Protein AF-0000000083551246 (afdb_homodimer)

Organism: NCBI:txid2306993

Solvent-accessible surface area (backbone atoms only — not comparable to full-atom values): 12784 Å² total; per-residue (Å²): 107,51,50,82,53,45,51,70,55,36,36,68,26,24,30,30,36,42,43,56,72,91,68,51,46,57,66,54,54,55,38,18,29,5,26,48,39,76,38,38,73,86,65,62,42,68,67,51,50,63,72,53,56,46,51,29,37,35,28,48,35,70,56,97,88,47,39,46,60,58,51,33,46,51,34,42,75,67,66,54,50,46,35,38,36,28,44,30,72,71,67,85,60,54,66,58,54,51,53,55,38,43,72,61,30,66,68,36,48,79,47,68,25,54,36,70,87,65,73,114,106,52,49,81,53,44,52,69,57,36,35,69,26,23,30,31,37,42,45,57,73,91,68,51,46,59,65,54,55,54,39,17,27,4,24,47,39,76,38,38,73,89,65,63,42,69,67,52,50,63,72,53,56,47,53,30,38,36,29,47,36,70,54,97,87,49,39,44,60,58,52,33,46,50,34,42,74,66,66,54,52,46,35,38,37,28,44,30,74,71,66,87,59,54,67,58,54,52,52,53,37,42,74,62,30,66,70,36,48,79,47,68,26,54,35,70,87,65,71,112

Nearest PDB structures (foldseek):
  4uy5-assembly1_A  TM=6.742E-01  e=1.935E+00  Mycolicibacterium smegmatis
  3qit-assembly2_D  TM=5.382E-01  e=1.159E+00  Moorena producens 19L
  3qit-assembly2_C  TM=5.077E-01  e=2.062E+00  Moorena producens 19L
  3qit-assembly1_B  TM=5.513E-01  e=3.028E+00  Moorena producens 19L
  4uy5-assembly1_A  TM=6.744E-01  e=2.060E+00  Mycolicibacterium smegmatis

Radius of gyration: 20.62 Å; Cα contacts (8 Å, |Δi|>4): 461; chains: 2; bounding box: 28×62×43 Å

Foldseek 3Di:
DDPVVVLVVLLPHDDDDDDDPVPDDPSVVVSNPDDDDDDDLVPDDLVSCVVRVDLEAEDACDDDRDHVLSVLLSCVVNVHAHEYEHEYQDDDPVVVSVVSSCVRHVRYHYYYDHDHPPVD/DDPVVVLVVLLPHDDDDDDDPVPDDPSVVVSNPDDDDDDDLVPDDLVSCVVRVDLEAEDACDDDRDHVLSVLLSCVVNVHAHEYEHEYQDDDPVVVSVVSSCVNHVRYHYYYDHDHPPVD

Secondary structure (DSSP, 8-state):
--HHHHHHHHHTS-EEEES-GGGS-HHHHHHTEEEEEEE-TTT--HHHHHHH--SEEEEESB-SS-BHHHHHHHHHHHT--SEEEEEES--TTHHHHHHHHHHH--SSEEEEEE--GGG-/--HHHHHHHHHTS-EEEES-GGGS-HHHHHHTEEEEEEE-TTT--HHHHHHH--SEEEEESB-SS-BHHHHHHHHHHHT--SEEEEEES--TTHHHHHHHHHHH--SSEEEEEE--GGG-

pLDDT: mean 82.2, std 13.75, range [37.41, 98.12]

Sequence (240 aa):
MSFTRLVPYLAGHRFLYVGQTPDLPGVLRDAGSGCAYATTLQDLDPHVILRACPDVVLSPLLCESHDILDVARALNTLGYSGELIAIARSLPHYAMVQDEVREIWSAGNFTIIETDRLLHMSFTRLVPYLAGHRFLYVGQTPDLPGVLRDAGSGCAYATTLQDLDPHVILRACPDVVLSPLLCESHDILDVARALNTLGYSGELIAIARSLPHYAMVQDEVREIWSAGNFTIIETDRLLH

Structure (mmCIF, N/CA/C/O backbone):
data_AF-0000000083551246-model_v1
#
loop_
_entity.id
_entity.type
_entity.pdbx_description
1 polymer 'Uncharacterized protein'
#
loop_
_atom_site.group_PDB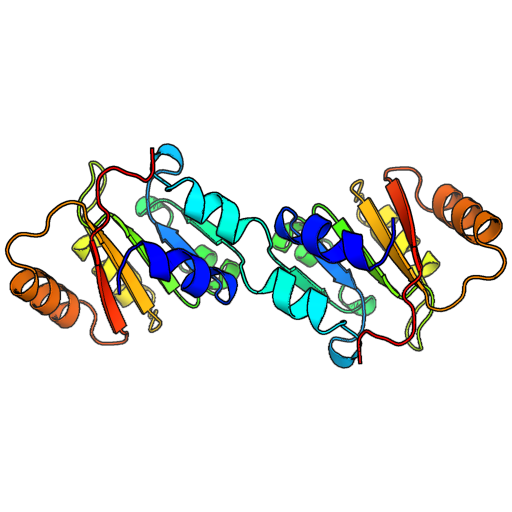
_atom_site.id
_atom_site.type_symbol
_atom_site.label_atom_id
_atom_site.label_alt_id
_atom_site.label_comp_id
_atom_site.label_asym_id
_atom_site.label_entity_id
_atom_site.label_seq_id
_atom_site.pdbx_PDB_ins_code
_atom_site.Cartn_x
_atom_site.Cartn_y
_atom_site.Cartn_z
_atom_site.occupancy
_atom_site.B_iso_or_equiv
_atom_site.auth_seq_id
_atom_site.auth_comp_id
_atom_site.auth_asym_id
_atom_site.auth_atom_id
_atom_site.pdbx_PDB_model_num
ATOM 1 N N . MET A 1 1 ? -6.582 11.68 19.578 1 54 1 MET A N 1
ATOM 2 C CA . MET A 1 1 ? -5.922 10.422 19.25 1 54 1 MET A CA 1
ATOM 3 C C . MET A 1 1 ? -4.441 10.469 19.609 1 54 1 MET A C 1
ATOM 5 O O . MET A 1 1 ? -3.775 11.477 19.375 1 54 1 MET A O 1
ATOM 9 N N . SER A 1 2 ? -3.961 9.555 20.547 1 64.44 2 SER A N 1
ATOM 10 C CA . SER A 1 2 ? -2.557 9.484 20.938 1 64.44 2 SER A CA 1
ATOM 11 C C . SER A 1 2 ? -1.721 8.789 19.875 1 64.44 2 SER A C 1
ATOM 13 O O . SER A 1 2 ? -2.266 8.156 18.969 1 64.44 2 SER A O 1
ATOM 15 N N . PHE A 1 3 ? -0.459 9.078 19.906 1 66.75 3 PHE A N 1
ATOM 16 C CA . PHE A 1 3 ? 0.452 8.477 18.938 1 66.75 3 PHE A CA 1
ATOM 17 C C . PHE A 1 3 ? 0.383 6.957 19 1 66.75 3 PHE A C 1
ATOM 19 O O . PHE A 1 3 ? 0.481 6.281 17.969 1 66.75 3 PHE A O 1
ATOM 26 N N . THR A 1 4 ? 0.116 6.469 20.188 1 66.44 4 THR A N 1
ATOM 27 C CA . THR A 1 4 ? 0.073 5.023 20.375 1 66.44 4 THR A CA 1
ATOM 28 C C . THR A 1 4 ? -1.095 4.41 19.609 1 66.44 4 THR A C 1
ATOM 30 O O . THR A 1 4 ? -1.031 3.252 19.188 1 66.44 4 THR A O 1
ATOM 33 N N . ARG A 1 5 ? -2.09 5.258 19.406 1 72.12 5 ARG A N 1
ATOM 34 C CA . ARG A 1 5 ? -3.273 4.746 18.719 1 72.12 5 ARG A CA 1
ATOM 35 C C . ARG A 1 5 ? -3.176 4.961 17.219 1 72.12 5 ARG A C 1
ATOM 37 O O . ARG A 1 5 ? -3.979 4.422 16.453 1 72.12 5 ARG A O 1
ATOM 44 N N . LEU A 1 6 ? -2.102 5.738 16.844 1 74.88 6 LEU A N 1
ATOM 45 C CA . LEU A 1 6 ? -1.974 6.098 15.43 1 74.88 6 LEU A CA 1
ATOM 46 C C . LEU A 1 6 ? -1.58 4.883 14.594 1 74.88 6 LEU A C 1
ATOM 48 O O . LEU A 1 6 ? -2.135 4.66 13.516 1 74.88 6 LEU A O 1
ATOM 52 N N . VAL A 1 7 ? -0.728 4.062 15.117 1 71.12 7 VAL A N 1
ATOM 53 C CA . VAL A 1 7 ? -0.173 2.945 14.352 1 71.12 7 VAL A CA 1
ATOM 54 C C . VAL A 1 7 ? -1.271 1.927 14.055 1 71.12 7 VAL A C 1
ATOM 56 O O . VAL A 1 7 ? -1.475 1.543 12.906 1 71.12 7 VAL A O 1
ATOM 59 N N . PRO A 1 8 ? -1.965 1.529 15.133 1 68.88 8 PRO A N 1
ATOM 60 C CA . PRO A 1 8 ? -3.055 0.598 14.828 1 68.88 8 PRO A CA 1
ATOM 61 C C . PRO A 1 8 ? -4.113 1.21 13.914 1 68.88 8 PRO A C 1
ATOM 63 O O . PRO A 1 8 ? -4.742 0.497 13.133 1 68.88 8 PRO A O 1
ATOM 66 N N . TYR A 1 9 ? -4.285 2.518 14.055 1 72.44 9 TYR A N 1
ATOM 67 C CA . TYR A 1 9 ? -5.227 3.205 13.18 1 72.44 9 TYR A CA 1
ATOM 68 C C . TYR A 1 9 ? -4.781 3.131 11.727 1 72.44 9 TYR A C 1
ATOM 70 O O . TYR A 1 9 ? -5.59 2.865 10.836 1 72.44 9 TYR A O 1
ATOM 78 N N . LEU A 1 10 ? -3.49 3.176 11.531 1 75.38 10 LEU A N 1
ATOM 79 C CA . LEU A 1 10 ? -2.949 3.221 10.18 1 75.38 10 LEU A CA 1
ATOM 80 C C . LEU A 1 10 ? -2.922 1.827 9.555 1 75.38 10 LEU A C 1
ATOM 82 O O . LEU A 1 10 ? -2.959 1.687 8.336 1 75.38 10 LEU A O 1
ATOM 86 N N . ALA A 1 11 ? -2.725 0.794 10.344 1 69.19 11 ALA A N 1
ATOM 87 C CA . ALA A 1 11 ? -2.646 -0.575 9.844 1 69.19 11 ALA A CA 1
ATOM 88 C C . ALA A 1 11 ? -3.865 -0.914 8.984 1 69.19 11 ALA A C 1
ATOM 90 O O . ALA A 1 11 ? -3.771 -1.716 8.055 1 69.19 11 ALA A O 1
ATOM 91 N N . GLY A 1 12 ? -4.934 -0.201 9.102 1 68.12 12 GLY A N 1
ATOM 92 C CA . GLY A 1 12 ? -6.141 -0.489 8.344 1 68.12 12 GLY A CA 1
ATOM 93 C C . GLY A 1 12 ? -6.465 0.579 7.316 1 68.12 12 GLY A C 1
ATOM 94 O O . GLY A 1 12 ? -7.535 0.554 6.703 1 68.12 12 GLY A O 1
ATOM 95 N N . HIS A 1 13 ? -5.414 1.426 7.148 1 74.62 13 HIS A N 1
ATOM 96 C CA . HIS A 1 13 ? -5.676 2.553 6.262 1 74.62 13 HIS A CA 1
ATOM 97 C C . HIS A 1 13 ? -4.531 2.756 5.273 1 74.62 13 HIS A C 1
ATOM 99 O O . HIS A 1 13 ? -3.373 2.488 5.598 1 74.62 13 HIS A O 1
ATOM 105 N N . ARG A 1 14 ? -4.863 3.096 4.09 1 79.06 14 ARG A N 1
ATOM 106 C CA . ARG A 1 14 ? -3.863 3.678 3.197 1 79.06 14 ARG A CA 1
ATOM 107 C C . ARG A 1 14 ? -3.486 5.086 3.643 1 79.06 14 ARG A C 1
ATOM 109 O O . ARG A 1 14 ? -4.355 5.941 3.811 1 79.06 14 ARG A O 1
ATOM 116 N N . PHE A 1 15 ? -2.213 5.281 3.9 1 83.81 15 PHE A N 1
ATOM 117 C CA . PHE A 1 15 ? -1.872 6.621 4.367 1 83.81 15 PHE A CA 1
ATOM 118 C C . PHE A 1 15 ? -0.711 7.195 3.562 1 83.81 15 PHE A C 1
ATOM 120 O O . PHE A 1 15 ? 0.147 6.449 3.084 1 83.81 15 PHE A O 1
ATOM 127 N N . LEU A 1 16 ? -0.816 8.422 3.314 1 87.19 16 LEU A N 1
ATOM 128 C CA . LEU A 1 16 ? 0.212 9.219 2.65 1 87.19 16 LEU A CA 1
ATOM 129 C C . LEU A 1 16 ? 0.923 10.125 3.646 1 87.19 16 LEU A C 1
ATOM 131 O O . LEU A 1 16 ? 0.278 10.898 4.359 1 87.19 16 LEU A O 1
ATOM 135 N N . TYR A 1 17 ? 2.154 9.891 3.787 1 87.5 17 TYR A N 1
ATOM 136 C CA . TYR A 1 17 ? 2.961 10.812 4.586 1 87.5 17 TYR A CA 1
ATOM 137 C C . TYR A 1 17 ? 3.523 11.938 3.721 1 87.5 17 TYR A C 1
ATOM 139 O O . TYR A 1 17 ? 4.145 11.68 2.686 1 87.5 17 TYR A O 1
ATOM 147 N N . VAL A 1 18 ? 3.217 13.148 4.109 1 92.69 18 VAL A N 1
ATOM 148 C CA . VAL A 1 18 ? 3.791 14.328 3.457 1 92.69 18 VAL A CA 1
ATOM 149 C C . VAL A 1 18 ? 4.898 14.914 4.328 1 92.69 18 VAL A C 1
ATOM 151 O O . VAL A 1 18 ? 4.625 15.5 5.375 1 92.69 18 VAL A O 1
ATOM 154 N N . GLY A 1 19 ? 6.117 14.797 4.023 1 88.81 19 GLY A N 1
ATOM 155 C CA . GLY A 1 19 ? 7.32 15.227 4.719 1 88.81 19 GLY A CA 1
ATOM 156 C C . GLY A 1 19 ? 8.594 14.633 4.133 1 88.81 19 GLY A C 1
ATOM 157 O O . GLY A 1 19 ? 8.57 14.078 3.037 1 88.81 19 GLY A O 1
ATOM 158 N N . GLN A 1 20 ? 9.609 14.898 4.797 1 78.81 20 GLN A N 1
ATOM 159 C CA . GLN A 1 20 ? 10.859 14.273 4.371 1 78.81 20 GLN A CA 1
ATOM 160 C C . GLN A 1 20 ? 10.977 12.859 4.922 1 78.81 20 GLN A C 1
ATOM 162 O O . GLN A 1 20 ? 10.609 12.594 6.07 1 78.81 20 GLN A O 1
ATOM 167 N N . THR A 1 21 ? 11.266 11.898 4.066 1 69.69 21 THR A N 1
ATOM 168 C CA . THR A 1 21 ? 11.336 10.484 4.422 1 69.69 21 THR A CA 1
ATOM 169 C C . THR A 1 21 ? 12.156 10.281 5.691 1 69.69 21 THR A C 1
ATOM 171 O O . THR A 1 21 ? 11.789 9.484 6.559 1 69.69 21 THR A O 1
ATOM 174 N N . PRO A 1 22 ? 13.266 11.039 5.832 1 65.75 22 PRO A N 1
ATOM 175 C CA . PRO A 1 22 ? 14.047 10.836 7.059 1 65.75 22 PRO A CA 1
ATOM 176 C C . PRO A 1 22 ? 13.266 11.211 8.312 1 65.75 22 PRO A C 1
ATOM 178 O O . PRO A 1 22 ? 13.609 10.773 9.414 1 65.75 22 PRO A O 1
ATOM 181 N N . ASP A 1 23 ? 12.164 11.922 8.031 1 65.88 23 ASP A N 1
ATOM 182 C CA . ASP A 1 23 ? 11.391 12.406 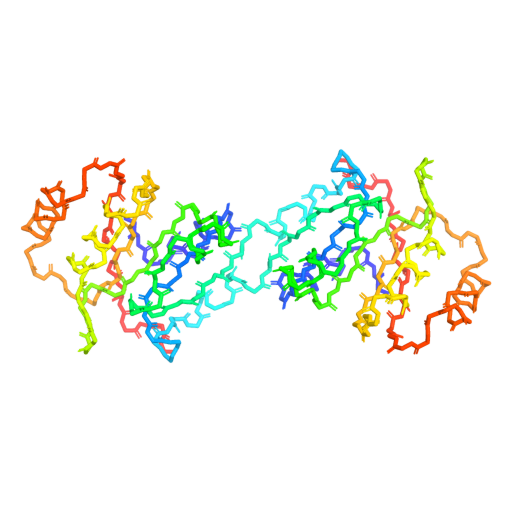9.172 1 65.88 23 ASP A CA 1
ATOM 183 C C . ASP A 1 23 ? 10.219 11.477 9.477 1 65.88 23 ASP A C 1
ATOM 185 O O . ASP A 1 23 ? 9.5 11.672 10.453 1 65.88 23 ASP A O 1
ATOM 189 N N . LEU A 1 24 ? 10.117 10.531 8.57 1 70.56 24 LEU A N 1
ATOM 190 C CA . LEU A 1 24 ? 9.016 9.609 8.797 1 70.56 24 LEU A CA 1
ATOM 191 C C . LEU A 1 24 ? 9.266 8.734 10.016 1 70.56 24 LEU A C 1
ATOM 193 O O . LEU A 1 24 ? 10.297 8.062 10.102 1 70.56 24 LEU A O 1
ATOM 197 N N . PRO A 1 25 ? 8.344 8.898 10.969 1 66.62 25 PRO A N 1
ATOM 198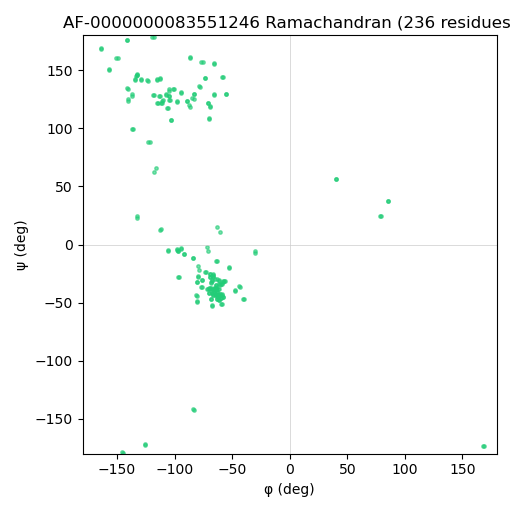 C CA . PRO A 1 25 ? 8.531 8.031 12.141 1 66.62 25 PRO A CA 1
ATOM 199 C C . PRO A 1 25 ? 8.602 6.551 11.766 1 66.62 25 PRO A C 1
ATOM 201 O O . PRO A 1 25 ? 7.863 6.094 10.891 1 66.62 25 PRO A O 1
ATOM 204 N N . GLY A 1 26 ? 9.586 5.879 12.227 1 66.69 26 GLY A N 1
ATOM 205 C CA . GLY A 1 26 ? 9.82 4.473 11.953 1 66.69 26 GLY A CA 1
ATOM 206 C C . GLY A 1 26 ? 8.562 3.631 12.023 1 66.69 26 GLY A C 1
ATOM 207 O O . GLY A 1 26 ? 8.352 2.748 11.195 1 66.69 26 GLY A O 1
ATOM 208 N N . VAL A 1 27 ? 7.762 4.043 12.961 1 64.88 27 VAL A N 1
ATOM 209 C CA . VAL A 1 27 ? 6.555 3.252 13.18 1 64.88 27 VAL A CA 1
ATOM 210 C C . VAL A 1 27 ? 5.625 3.375 11.977 1 64.88 27 VAL A C 1
ATOM 212 O O . VAL A 1 27 ? 4.91 2.428 11.633 1 64.88 27 VAL A O 1
ATOM 215 N N . LEU A 1 28 ? 5.668 4.453 11.352 1 69.81 28 LEU A N 1
ATOM 216 C CA . LEU A 1 28 ? 4.836 4.652 10.172 1 69.81 28 LEU A CA 1
ATOM 217 C C . LEU A 1 28 ? 5.426 3.936 8.961 1 69.81 28 LEU A C 1
ATOM 219 O O . LEU A 1 28 ? 4.691 3.428 8.117 1 69.81 28 LEU A O 1
ATOM 223 N N . ARG A 1 29 ? 6.637 4 8.984 1 65.81 29 ARG A N 1
ATOM 224 C CA . ARG A 1 29 ? 7.301 3.248 7.922 1 65.81 29 ARG A CA 1
ATOM 225 C C . ARG A 1 29 ? 6.926 1.771 7.98 1 65.81 29 ARG A C 1
ATOM 227 O O . ARG A 1 29 ? 6.684 1.146 6.949 1 65.81 29 ARG A O 1
ATOM 234 N N . ASP A 1 30 ? 6.922 1.299 9.148 1 64.69 30 ASP A N 1
ATOM 235 C CA . ASP A 1 30 ? 6.621 -0.115 9.352 1 64.69 30 ASP A CA 1
ATOM 236 C C . ASP A 1 30 ? 5.156 -0.415 9.047 1 64.69 30 ASP A C 1
ATOM 238 O O . ASP A 1 30 ? 4.836 -1.472 8.492 1 64.69 30 ASP A O 1
ATOM 242 N N . ALA A 1 31 ? 4.332 0.514 9.422 1 62.31 31 ALA A N 1
ATOM 243 C CA . ALA A 1 31 ? 2.896 0.33 9.211 1 62.31 31 ALA A CA 1
ATOM 244 C C . ALA A 1 31 ? 2.555 0.319 7.727 1 62.31 31 ALA A C 1
ATOM 246 O O . ALA A 1 31 ? 1.574 -0.305 7.312 1 62.31 31 ALA A O 1
ATOM 247 N N . GLY A 1 32 ? 3.346 0.979 6.965 1 60.72 32 GLY A N 1
ATOM 248 C CA . GLY A 1 32 ? 3.049 1.115 5.547 1 60.72 32 GLY A CA 1
ATOM 249 C C . GLY A 1 32 ? 3.736 0.07 4.691 1 60.72 32 GLY A C 1
ATOM 250 O O . GLY A 1 32 ? 3.652 0.114 3.461 1 60.72 32 GLY A O 1
ATOM 251 N N . SER A 1 33 ? 4.484 -0.69 5.309 1 60.16 33 SER A N 1
ATOM 252 C CA . SER A 1 33 ? 5.262 -1.635 4.516 1 60.16 33 SER A CA 1
ATOM 253 C C . SER A 1 33 ? 4.371 -2.721 3.918 1 60.16 33 SER A C 1
ATOM 255 O O . SER A 1 33 ? 4.738 -3.352 2.924 1 60.16 33 SER A O 1
ATOM 257 N N . GLY A 1 34 ? 3.135 -2.787 4.23 1 64.5 34 GLY A N 1
ATOM 258 C CA . GLY A 1 34 ? 2.342 -3.916 3.775 1 64.5 34 GLY A CA 1
ATOM 259 C C . GLY A 1 34 ? 1.22 -3.518 2.836 1 64.5 34 GLY A C 1
ATOM 260 O O . GLY A 1 34 ? 0.048 -3.785 3.107 1 64.5 34 GLY A O 1
ATOM 261 N N . CYS A 1 35 ? 1.703 -3.014 1.627 1 71.94 35 CYS A N 1
ATOM 262 C CA . CYS A 1 35 ? 0.657 -2.646 0.68 1 71.94 35 CYS A CA 1
ATOM 263 C C . CYS A 1 35 ? 0.196 -3.859 -0.121 1 71.94 35 CYS A C 1
ATOM 265 O O . CYS A 1 35 ? 1.02 -4.641 -0.6 1 71.94 35 CYS A O 1
ATOM 267 N N . ALA A 1 36 ? -1.058 -4.023 -0.055 1 75.94 36 ALA A N 1
ATOM 268 C CA . ALA A 1 36 ? -1.655 -5.117 -0.821 1 75.94 36 ALA A CA 1
ATOM 269 C C . ALA A 1 36 ? -2.377 -4.59 -2.057 1 75.94 36 ALA A C 1
ATOM 271 O O . ALA A 1 36 ? -3.092 -3.586 -1.985 1 75.94 36 ALA A O 1
ATOM 272 N N . TYR A 1 37 ? -2.078 -5.109 -3.184 1 79 37 TYR A N 1
ATOM 273 C CA . TYR A 1 37 ? -2.789 -4.891 -4.438 1 79 37 TYR A CA 1
ATOM 274 C C . TYR A 1 37 ? -3.439 -6.18 -4.93 1 79 37 TYR A C 1
ATOM 276 O O . TYR A 1 37 ? -2.986 -7.277 -4.594 1 79 37 TYR A O 1
ATOM 284 N N . ALA A 1 38 ? -4.562 -6 -5.461 1 83 38 ALA A N 1
ATOM 285 C CA . ALA A 1 38 ? -5.223 -7.156 -6.066 1 83 38 ALA A CA 1
ATOM 286 C C . ALA A 1 38 ? -5.559 -6.891 -7.531 1 83 38 ALA A C 1
ATOM 288 O O . ALA A 1 38 ? -5.914 -5.77 -7.902 1 83 38 ALA A O 1
ATOM 289 N N . THR A 1 39 ? -5.391 -7.922 -8.352 1 87.81 39 THR A N 1
ATOM 290 C CA . THR A 1 39 ? -5.73 -7.852 -9.773 1 87.81 39 THR A CA 1
ATOM 291 C C . THR A 1 39 ? -6.137 -9.219 -10.297 1 87.81 39 THR A C 1
ATOM 293 O O . THR A 1 39 ? -5.938 -10.234 -9.625 1 87.81 39 THR A O 1
ATOM 296 N N . THR A 1 40 ? -6.84 -9.242 -11.43 1 90.5 40 THR A N 1
ATOM 297 C CA . THR A 1 40 ? -7.059 -10.492 -12.148 1 90.5 40 THR A CA 1
ATOM 298 C C . THR A 1 40 ? -5.898 -10.781 -13.094 1 90.5 40 THR A C 1
ATOM 300 O O . THR A 1 40 ? -5.121 -9.883 -13.422 1 90.5 40 THR A O 1
ATOM 303 N N . LEU A 1 41 ? -5.824 -12.07 -13.477 1 94.38 41 LEU A N 1
ATOM 304 C CA . LEU A 1 41 ? -4.785 -12.406 -14.445 1 94.38 41 LEU A CA 1
ATOM 305 C C . LEU A 1 41 ? -4.965 -11.609 -15.734 1 94.38 41 LEU A C 1
ATOM 307 O O . LEU A 1 41 ? -3.986 -11.164 -16.344 1 94.38 41 LEU A O 1
ATOM 311 N N . GLN A 1 42 ? -6.137 -11.352 -16.094 1 91.44 42 GLN A N 1
ATOM 312 C CA . GLN A 1 42 ? -6.441 -10.641 -17.328 1 91.44 42 GLN A CA 1
ATOM 313 C C . GLN A 1 42 ? -6.004 -9.18 -17.234 1 91.44 42 GLN A C 1
ATOM 315 O O . GLN A 1 42 ? -5.652 -8.57 -18.25 1 91.44 42 GLN A O 1
ATOM 320 N N . ASP A 1 43 ? -5.996 -8.672 -16.078 1 90.12 43 ASP A N 1
ATOM 321 C CA . ASP A 1 43 ? -5.676 -7.258 -15.906 1 90.12 43 ASP A CA 1
ATOM 322 C C . ASP A 1 43 ? -4.211 -7.07 -15.516 1 90.12 43 ASP A C 1
ATOM 324 O O . ASP A 1 43 ? -3.742 -5.941 -15.367 1 90.12 43 ASP A O 1
ATOM 328 N N . LEU A 1 44 ? -3.531 -8.188 -15.328 1 94.12 44 LEU A N 1
ATOM 329 C CA . LEU A 1 44 ? -2.115 -8.109 -14.984 1 94.12 44 LEU A CA 1
ATOM 330 C C . LEU A 1 44 ? -1.29 -7.625 -16.172 1 94.12 44 LEU A C 1
ATOM 332 O O . LEU A 1 44 ? -1.151 -8.336 -17.172 1 94.12 44 LEU A O 1
ATOM 336 N N . ASP A 1 45 ? -0.837 -6.371 -16.016 1 92.06 45 ASP A N 1
ATOM 337 C CA . ASP A 1 45 ? -0.041 -5.754 -17.062 1 92.06 45 ASP A CA 1
ATOM 338 C C . ASP A 1 45 ? 1.093 -4.914 -16.484 1 92.06 45 ASP A C 1
ATOM 340 O O . ASP A 1 45 ? 1.25 -4.84 -15.266 1 92.06 45 ASP A O 1
ATOM 344 N N . PRO A 1 46 ? 1.921 -4.379 -17.344 1 90.81 46 PRO A N 1
ATOM 345 C CA . PRO A 1 46 ? 3.082 -3.643 -16.844 1 90.81 46 PRO A CA 1
ATOM 346 C C . PRO A 1 46 ? 2.695 -2.484 -15.93 1 90.81 46 PRO A C 1
ATOM 348 O O . PRO A 1 46 ? 3.414 -2.182 -14.977 1 90.81 46 PRO A O 1
ATOM 351 N N . HIS A 1 47 ? 1.543 -1.873 -16.203 1 81.44 47 HIS A N 1
ATOM 352 C CA . HIS A 1 47 ? 1.112 -0.736 -15.391 1 81.44 47 HIS A CA 1
ATOM 353 C C . HIS A 1 47 ? 0.757 -1.167 -13.977 1 81.44 47 HIS A C 1
ATOM 355 O O . HIS A 1 47 ? 1.075 -0.467 -13.008 1 81.44 47 HIS A O 1
ATOM 361 N N . VAL A 1 48 ? 0.144 -2.363 -13.867 1 84.25 48 VAL A N 1
ATOM 362 C CA . VAL A 1 48 ? -0.229 -2.889 -12.555 1 84.25 48 VAL A CA 1
ATOM 363 C C . VAL A 1 48 ? 1.028 -3.221 -11.75 1 84.25 48 VAL A C 1
ATOM 365 O O . VAL A 1 48 ? 1.127 -2.881 -10.57 1 84.25 48 VAL A O 1
ATOM 368 N N . ILE A 1 49 ? 2.07 -3.84 -12.422 1 88.44 49 ILE A N 1
ATOM 369 C CA . ILE A 1 49 ? 3.309 -4.215 -11.75 1 88.44 49 ILE A CA 1
ATOM 370 C C . ILE A 1 49 ? 4.051 -2.957 -11.297 1 88.44 49 ILE A C 1
ATOM 372 O O . ILE A 1 49 ? 4.562 -2.898 -10.18 1 88.44 49 ILE A O 1
ATOM 376 N N . LEU A 1 50 ? 4.008 -1.951 -12.094 1 81.06 50 LEU A N 1
ATOM 377 C CA . LEU A 1 50 ? 4.699 -0.704 -11.789 1 81.06 50 LEU A CA 1
ATOM 378 C C . LEU A 1 50 ? 4.02 0.019 -10.625 1 81.06 50 LEU A C 1
ATOM 380 O O . LEU A 1 50 ? 4.691 0.566 -9.75 1 81.06 50 LEU A O 1
ATOM 384 N N . ARG A 1 51 ? 2.686 0.015 -10.656 1 74.19 51 ARG A N 1
ATOM 385 C CA . ARG A 1 51 ? 1.916 0.694 -9.625 1 74.19 51 ARG A CA 1
ATOM 386 C C . ARG A 1 51 ? 2.053 -0.02 -8.281 1 74.19 51 ARG A C 1
ATOM 388 O O . ARG A 1 51 ? 2.27 0.62 -7.25 1 74.19 51 ARG A O 1
ATOM 395 N N . ALA A 1 52 ? 1.907 -1.345 -8.328 1 79.12 52 ALA A N 1
ATOM 396 C CA . ALA A 1 52 ? 1.945 -2.129 -7.098 1 79.12 52 ALA A CA 1
ATOM 397 C C . ALA A 1 52 ? 3.375 -2.281 -6.59 1 79.12 52 ALA A C 1
ATOM 399 O O . ALA A 1 52 ? 3.604 -2.4 -5.383 1 79.12 52 ALA A O 1
ATOM 400 N N . CYS A 1 53 ? 4.355 -2.303 -7.508 1 82 53 CYS A N 1
ATOM 401 C CA . CYS A 1 53 ? 5.762 -2.557 -7.199 1 82 53 CYS A CA 1
ATOM 402 C C . CYS A 1 53 ? 5.902 -3.66 -6.16 1 82 53 CYS A C 1
ATOM 404 O O . CYS A 1 53 ? 6.539 -3.467 -5.125 1 82 53 CYS A O 1
ATOM 406 N N . PRO A 1 54 ? 5.328 -4.805 -6.473 1 86 54 PRO A N 1
ATOM 407 C CA . PRO A 1 54 ? 5.273 -5.852 -5.449 1 86 54 PRO A CA 1
ATOM 408 C C . PRO A 1 54 ? 6.625 -6.516 -5.207 1 86 54 PRO A C 1
ATOM 410 O O . PRO A 1 54 ? 7.402 -6.703 -6.148 1 86 54 PRO A O 1
ATOM 413 N N . ASP A 1 55 ? 6.824 -6.824 -3.877 1 87.25 55 ASP A N 1
ATOM 414 C CA . ASP A 1 55 ? 7.895 -7.742 -3.504 1 87.25 55 ASP A CA 1
ATOM 415 C C . ASP A 1 55 ? 7.477 -9.195 -3.727 1 87.25 55 ASP A C 1
ATOM 417 O O . ASP A 1 55 ? 8.32 -10.055 -4.004 1 87.25 55 ASP A O 1
ATOM 421 N N . VAL A 1 56 ? 6.211 -9.328 -3.629 1 90.81 56 VAL A N 1
ATOM 422 C CA . VAL A 1 56 ? 5.648 -10.672 -3.664 1 90.81 56 VAL A CA 1
ATOM 423 C C . VAL A 1 56 ? 4.355 -10.672 -4.473 1 90.81 56 VAL A C 1
ATOM 425 O O . VAL A 1 56 ? 3.529 -9.766 -4.336 1 90.81 56 VAL A O 1
ATOM 428 N N . VAL A 1 57 ? 4.273 -11.648 -5.328 1 93.62 57 VAL A N 1
ATOM 429 C CA . VAL A 1 57 ? 3.014 -11.922 -6.012 1 93.62 57 VAL A CA 1
ATOM 430 C C . VAL A 1 57 ? 2.391 -13.203 -5.457 1 93.62 57 VAL A C 1
ATOM 432 O O . VAL A 1 57 ? 3.072 -14.219 -5.312 1 93.62 57 VAL A O 1
ATOM 435 N N . LEU A 1 58 ? 1.112 -13.125 -5.082 1 92.06 58 LEU A N 1
ATOM 436 C CA . LEU A 1 58 ? 0.353 -14.266 -4.57 1 92.06 58 LEU A CA 1
ATOM 437 C C . LEU A 1 58 ? -0.75 -14.664 -5.547 1 92.06 58 LEU A C 1
ATOM 439 O O . LEU A 1 58 ? -1.396 -13.797 -6.145 1 92.06 58 LEU A O 1
ATOM 443 N N . SER A 1 59 ? -0.968 -15.922 -5.652 1 92.31 59 SER A N 1
ATOM 444 C CA . SER A 1 59 ? -2.068 -16.438 -6.465 1 92.31 59 SER A CA 1
ATOM 445 C C . SER A 1 59 ? -2.477 -17.828 -6.02 1 92.31 59 SER A C 1
ATOM 447 O O . SER A 1 59 ? -1.65 -18.594 -5.508 1 92.31 59 SER A O 1
ATOM 449 N N . PRO A 1 60 ? -3.779 -18.203 -6.211 1 88.69 60 PRO A N 1
ATOM 450 C CA . PRO A 1 60 ? -4.105 -19.625 -6.055 1 88.69 60 PRO A CA 1
ATOM 451 C C . PRO A 1 60 ? -3.312 -20.516 -7 1 88.69 60 PRO A C 1
ATOM 453 O O . PRO A 1 60 ? -3.049 -20.141 -8.148 1 88.69 60 PRO A O 1
ATOM 456 N N . LEU A 1 61 ? -3.004 -21.641 -6.461 1 90.19 61 LEU A N 1
ATOM 457 C CA . LEU A 1 61 ? -2.357 -22.609 -7.332 1 90.19 61 LEU A CA 1
ATOM 458 C C . LEU A 1 61 ? -3.248 -22.953 -8.523 1 90.19 61 LEU A C 1
ATOM 460 O O . LEU A 1 61 ? -2.771 -23.031 -9.656 1 90.19 61 LEU A O 1
ATOM 464 N N . LEU A 1 62 ? -4.453 -23.281 -8.133 1 89.88 62 LEU A N 1
ATOM 465 C CA . LEU A 1 62 ? -5.477 -23.578 -9.125 1 89.88 62 LEU A CA 1
ATOM 466 C C . LEU A 1 62 ? -6.805 -22.938 -8.758 1 89.88 62 LEU A C 1
ATOM 468 O O . LEU A 1 62 ? -7.23 -23 -7.598 1 89.88 62 LEU A O 1
ATOM 472 N N . CYS A 1 63 ? -7.422 -22.188 -9.773 1 88.62 63 CYS A N 1
ATOM 473 C CA . CYS A 1 63 ? -8.773 -21.656 -9.609 1 88.62 63 CYS A CA 1
ATOM 474 C C . CYS A 1 63 ? -9.516 -21.656 -10.938 1 88.62 63 CYS A C 1
ATOM 476 O O . CYS A 1 63 ? -9.016 -22.172 -11.938 1 88.62 63 CYS A O 1
ATOM 478 N N . GLU A 1 64 ? -10.711 -21.188 -10.977 1 88.5 64 GLU A N 1
ATOM 479 C CA . GLU A 1 64 ? -11.578 -21.281 -12.148 1 88.5 64 GLU A CA 1
ATOM 480 C C . GLU A 1 64 ? -11.008 -20.484 -13.32 1 88.5 64 GLU A C 1
ATOM 482 O O . GLU A 1 64 ? -11.156 -20.891 -14.477 1 88.5 64 GLU A O 1
ATOM 487 N N . SER A 1 65 ? -10.305 -19.453 -13.016 1 90 65 SER A N 1
ATOM 488 C CA . SER A 1 65 ? -9.922 -18.516 -14.062 1 90 65 SER A CA 1
ATOM 489 C C . SER A 1 65 ? -8.516 -18.812 -14.578 1 90 65 SER A C 1
ATOM 491 O O . SER A 1 65 ? -8.188 -18.5 -15.719 1 90 65 SER A O 1
ATOM 493 N N . HIS A 1 66 ? -7.727 -19.359 -13.75 1 94.25 66 HIS A N 1
ATOM 494 C CA . HIS A 1 66 ? -6.336 -19.578 -14.141 1 94.25 66 HIS A CA 1
ATOM 495 C C . HIS A 1 66 ? -5.652 -20.562 -13.211 1 94.25 66 HIS A C 1
ATOM 497 O O . HIS A 1 66 ? -6.23 -20.984 -12.203 1 94.25 66 HIS A O 1
ATOM 503 N N . ASP A 1 67 ? -4.5 -21.031 -13.547 1 94.06 67 ASP A N 1
ATOM 504 C CA . ASP A 1 67 ? -3.598 -21.719 -12.633 1 94.06 67 ASP A CA 1
ATOM 505 C C . ASP A 1 67 ? -2.277 -20.969 -12.484 1 94.06 67 ASP A C 1
ATOM 507 O O . ASP A 1 67 ? -2.082 -19.922 -13.102 1 94.06 67 ASP A O 1
ATOM 511 N N . ILE A 1 68 ? -1.433 -21.484 -11.688 1 95.56 68 ILE A N 1
ATOM 512 C CA . ILE A 1 68 ? -0.22 -20.766 -11.297 1 95.56 68 ILE A CA 1
ATOM 513 C C . ILE A 1 68 ? 0.722 -20.672 -12.5 1 95.56 68 ILE A C 1
ATOM 515 O O . ILE A 1 68 ? 1.548 -19.75 -12.57 1 95.56 68 ILE A O 1
ATOM 519 N N . LEU A 1 69 ? 0.624 -21.625 -13.492 1 97.56 69 LEU A N 1
ATOM 520 C CA . LEU A 1 69 ? 1.478 -21.562 -14.672 1 97.56 69 LEU A CA 1
ATOM 521 C C . LEU A 1 69 ? 1.116 -20.375 -15.555 1 97.56 69 LEU A C 1
ATOM 523 O O . LEU A 1 69 ? 1.993 -19.766 -16.172 1 97.56 69 LEU A O 1
ATOM 527 N N . ASP A 1 70 ? -0.105 -20.031 -15.562 1 97.44 70 ASP A N 1
ATOM 528 C CA . ASP A 1 70 ? -0.554 -18.859 -16.281 1 97.44 70 ASP A CA 1
ATOM 529 C C . ASP A 1 70 ? 0.053 -17.578 -15.695 1 97.44 70 ASP A C 1
ATOM 531 O O . ASP A 1 70 ? 0.491 -16.703 -16.438 1 97.44 70 ASP A O 1
ATOM 535 N N . VAL A 1 71 ? 0.062 -17.562 -14.406 1 97.38 71 VAL A N 1
ATOM 536 C CA . VAL A 1 71 ? 0.617 -16.406 -13.711 1 97.38 71 VAL A CA 1
ATOM 537 C C . VAL A 1 71 ? 2.123 -16.328 -13.961 1 97.38 71 VAL A C 1
ATOM 539 O O . VAL A 1 71 ? 2.656 -15.258 -14.25 1 97.38 71 VAL A O 1
ATOM 542 N N . ALA A 1 72 ? 2.777 -17.438 -13.883 1 97.75 72 ALA A N 1
ATOM 543 C CA . ALA A 1 72 ? 4.215 -17.5 -14.141 1 97.75 72 ALA A CA 1
ATOM 544 C C . ALA A 1 72 ? 4.543 -16.984 -15.539 1 97.75 72 ALA A C 1
ATOM 546 O O . ALA A 1 72 ? 5.5 -16.219 -15.719 1 97.75 72 ALA A O 1
ATOM 547 N N . ARG A 1 73 ? 3.816 -17.391 -16.5 1 98.12 73 ARG A N 1
ATOM 548 C CA . ARG A 1 73 ? 4.031 -16.953 -17.875 1 98.12 73 ARG A CA 1
ATOM 549 C C . ARG A 1 73 ? 3.871 -15.438 -18 1 98.12 73 ARG A C 1
ATOM 551 O O . ARG A 1 73 ? 4.664 -14.773 -18.672 1 98.12 73 ARG A O 1
ATOM 558 N N . ALA A 1 74 ? 2.826 -14.953 -17.312 1 97 74 ALA A N 1
ATOM 559 C CA . ALA A 1 74 ? 2.596 -13.508 -17.344 1 97 74 ALA A CA 1
ATOM 560 C C . ALA A 1 74 ? 3.762 -12.758 -16.703 1 97 74 ALA A C 1
ATOM 562 O O . ALA A 1 74 ? 4.246 -11.766 -17.266 1 97 74 ALA A O 1
ATOM 563 N N . LEU A 1 75 ? 4.199 -13.211 -15.547 1 96.81 75 LEU A N 1
ATOM 564 C CA . LEU A 1 75 ? 5.301 -12.562 -14.844 1 96.81 75 LEU A CA 1
ATOM 565 C C . LEU A 1 75 ? 6.578 -12.609 -15.68 1 96.81 75 LEU A C 1
ATOM 567 O O . LEU A 1 75 ? 7.34 -11.641 -15.711 1 96.81 75 LEU A O 1
ATOM 571 N N . ASN A 1 76 ? 6.762 -13.695 -16.328 1 96.75 76 ASN A N 1
ATOM 572 C CA . ASN A 1 76 ? 7.914 -13.82 -17.219 1 96.75 76 ASN A CA 1
ATOM 573 C C . ASN A 1 76 ? 7.871 -12.797 -18.344 1 96.75 76 ASN A C 1
ATOM 575 O O . ASN A 1 76 ? 8.867 -12.133 -18.625 1 96.75 76 ASN A O 1
ATOM 579 N N . THR A 1 77 ? 6.754 -12.703 -18.953 1 96.56 77 THR A N 1
ATOM 580 C CA . THR A 1 77 ? 6.559 -11.758 -20.047 1 96.56 77 THR A CA 1
ATOM 581 C C . THR A 1 77 ? 6.762 -10.328 -19.562 1 96.56 77 THR A C 1
ATOM 583 O O . THR A 1 77 ? 7.277 -9.484 -20.297 1 96.56 77 THR A O 1
ATOM 586 N N . LEU A 1 78 ? 6.383 -10.086 -18.344 1 94.81 78 LEU A N 1
ATOM 587 C CA . LEU A 1 78 ? 6.441 -8.742 -17.781 1 94.81 78 LEU A CA 1
ATOM 588 C C . LEU A 1 78 ? 7.832 -8.438 -17.234 1 94.81 78 LEU A C 1
ATOM 590 O O . LEU A 1 78 ? 8.109 -7.312 -16.828 1 94.81 78 LEU A O 1
ATOM 594 N N . GLY A 1 79 ? 8.68 -9.43 -17.109 1 95.12 79 GLY A N 1
ATOM 595 C CA . GLY A 1 79 ? 10.031 -9.242 -16.609 1 95.12 79 GLY A CA 1
ATOM 596 C C . GLY A 1 79 ? 10.102 -9.125 -15.094 1 95.12 79 GLY A C 1
ATOM 597 O O . GLY A 1 79 ? 11.008 -8.484 -14.562 1 95.12 79 GLY A O 1
ATOM 598 N N . TYR A 1 80 ? 9.125 -9.672 -14.398 1 95.06 80 TYR A N 1
ATOM 599 C CA . TYR A 1 80 ? 9.109 -9.648 -12.938 1 95.06 80 TYR A CA 1
ATOM 600 C C . TYR A 1 80 ? 10.047 -10.711 -12.367 1 95.06 80 TYR A C 1
ATOM 602 O O . TYR A 1 80 ? 10.039 -11.859 -12.812 1 95.06 80 TYR A O 1
ATOM 610 N N . SER A 1 81 ? 10.82 -10.289 -11.312 1 94.69 81 SER A N 1
ATOM 611 C CA . SER A 1 81 ? 11.805 -11.227 -10.781 1 94.69 81 SER A CA 1
ATOM 612 C C . SER A 1 81 ? 11.734 -11.297 -9.258 1 94.69 81 SER A C 1
ATOM 614 O O . SER A 1 81 ? 12.742 -11.555 -8.594 1 94.69 81 SER A O 1
ATOM 616 N N . GLY A 1 82 ? 10.656 -10.953 -8.695 1 93.94 82 GLY A N 1
ATOM 617 C CA . GLY A 1 82 ? 10.469 -11.07 -7.258 1 93.94 82 GLY A CA 1
ATOM 618 C C . GLY A 1 82 ? 10.039 -12.461 -6.828 1 93.94 82 GLY A C 1
ATOM 619 O O . GLY A 1 82 ? 10.586 -13.461 -7.305 1 93.94 82 GLY A O 1
ATOM 620 N N . GLU A 1 83 ? 9.172 -12.516 -5.852 1 95 83 GLU A N 1
ATOM 621 C CA . GLU A 1 83 ? 8.688 -13.789 -5.316 1 95 83 GLU A CA 1
ATOM 622 C C . GLU A 1 83 ? 7.27 -14.078 -5.797 1 95 83 GLU A C 1
ATOM 624 O O . GLU A 1 83 ? 6.426 -13.18 -5.852 1 95 83 GLU A O 1
ATOM 629 N N . LEU A 1 84 ? 7.043 -15.305 -6.246 1 95.81 84 LEU A N 1
ATOM 630 C CA . LEU A 1 84 ? 5.715 -15.82 -6.539 1 95.81 84 LEU A CA 1
ATOM 631 C C . LEU A 1 84 ? 5.324 -16.906 -5.539 1 95.81 84 LEU A C 1
ATOM 633 O O . LEU A 1 84 ? 6.051 -17.891 -5.375 1 95.81 84 LEU A O 1
ATOM 637 N N . ILE A 1 85 ? 4.207 -16.625 -4.871 1 92.19 85 ILE A N 1
ATOM 638 C CA . ILE A 1 85 ? 3.705 -17.578 -3.898 1 92.19 85 ILE A CA 1
ATOM 639 C C . ILE A 1 85 ? 2.357 -18.141 -4.363 1 92.19 85 ILE A C 1
ATOM 641 O O . ILE A 1 85 ? 1.407 -17.375 -4.562 1 92.19 85 ILE A O 1
ATOM 645 N N . ALA A 1 86 ? 2.326 -19.438 -4.5 1 92.06 86 ALA A N 1
ATOM 646 C CA . ALA A 1 86 ? 1.068 -20.125 -4.781 1 92.06 86 ALA A CA 1
ATOM 647 C C . ALA A 1 86 ? 0.417 -20.625 -3.496 1 92.06 86 ALA A C 1
ATOM 649 O O . ALA A 1 86 ? 1.079 -21.234 -2.654 1 92.06 86 ALA A O 1
ATOM 650 N N . ILE A 1 87 ? -0.865 -20.297 -3.408 1 86.44 87 ILE A N 1
ATOM 651 C CA . ILE A 1 87 ? -1.649 -20.797 -2.283 1 86.44 87 ILE A CA 1
ATOM 652 C C . ILE A 1 87 ? -2.428 -22.031 -2.707 1 86.44 87 ILE A C 1
ATOM 654 O O . ILE A 1 87 ? -3.201 -22 -3.668 1 86.44 87 ILE A O 1
ATOM 658 N N . ALA A 1 88 ? -2.234 -23.094 -2.023 1 85.5 88 ALA A N 1
ATOM 659 C CA . ALA A 1 88 ? -2.865 -24.359 -2.414 1 85.5 88 ALA A CA 1
ATOM 660 C C . ALA A 1 88 ? -3.494 -25.047 -1.209 1 85.5 88 ALA A C 1
ATOM 662 O O . ALA A 1 88 ? -3.006 -24.922 -0.084 1 85.5 88 ALA A O 1
ATOM 663 N N . ARG A 1 89 ? -4.625 -25.734 -1.394 1 75.19 89 ARG A N 1
ATOM 664 C CA . ARG A 1 89 ? -5.227 -26.562 -0.348 1 75.19 89 ARG A CA 1
ATOM 665 C C . ARG A 1 89 ? -4.539 -27.922 -0.253 1 75.19 89 ARG A C 1
ATOM 667 O O . ARG A 1 89 ? -4.32 -28.438 0.845 1 75.19 89 ARG A O 1
ATOM 674 N N . SER A 1 90 ? -4.414 -28.484 -1.339 1 69.38 90 SER A N 1
ATOM 675 C CA . SER A 1 90 ? -3.74 -29.781 -1.431 1 69.38 90 SER A CA 1
ATOM 676 C C . SER A 1 90 ? -2.863 -29.859 -2.676 1 69.38 90 SER A C 1
ATOM 678 O O . SER A 1 90 ? -3.186 -29.266 -3.707 1 69.38 90 SER A O 1
ATOM 680 N N . LEU A 1 91 ? -1.677 -30.125 -2.375 1 66.44 91 LEU A N 1
ATOM 681 C CA . LEU A 1 91 ? -0.896 -30.172 -3.607 1 66.44 91 LEU A CA 1
ATOM 682 C C . LEU A 1 91 ? -0.229 -31.531 -3.785 1 66.44 91 LEU A C 1
ATOM 684 O O . LEU A 1 91 ? 0.925 -31.719 -3.393 1 66.44 91 LEU A O 1
ATOM 688 N N . PRO A 1 92 ? -1.08 -32.344 -4.43 1 66.25 92 PRO A N 1
ATOM 689 C CA . PRO A 1 92 ? -0.354 -33.5 -4.949 1 66.25 92 PRO A CA 1
ATOM 690 C C . PRO A 1 92 ? 0.655 -33.125 -6.035 1 66.25 92 PRO A C 1
ATOM 692 O O . PRO A 1 92 ? 0.477 -32.125 -6.727 1 66.25 92 PRO A O 1
ATOM 695 N N . HIS A 1 93 ? 1.91 -33.531 -5.945 1 78.69 93 HIS A N 1
ATOM 696 C CA . HIS A 1 93 ? 2.963 -33.438 -6.949 1 78.69 93 HIS A CA 1
ATOM 697 C C . HIS A 1 93 ? 3.662 -32.062 -6.871 1 78.69 93 HIS A C 1
ATOM 699 O O . HIS A 1 93 ? 3.877 -31.422 -7.898 1 78.69 93 HIS A O 1
ATOM 705 N N . TYR A 1 94 ? 3.844 -31.562 -5.793 1 80.69 94 TYR A N 1
ATOM 706 C CA . TYR A 1 94 ? 4.496 -30.297 -5.473 1 80.69 94 TYR A CA 1
ATOM 707 C C . TYR A 1 94 ? 5.727 -30.078 -6.348 1 80.69 94 TYR A C 1
ATOM 709 O O . TYR A 1 94 ? 5.867 -29.031 -6.98 1 80.69 94 TYR A O 1
ATOM 717 N N . ALA A 1 95 ? 6.496 -31.141 -6.418 1 85.19 95 ALA A N 1
ATOM 718 C CA . ALA A 1 95 ? 7.766 -31.047 -7.133 1 85.19 95 ALA A CA 1
ATOM 719 C C . ALA A 1 95 ? 7.539 -30.812 -8.625 1 85.19 95 ALA A C 1
ATOM 721 O O . ALA A 1 95 ? 8.273 -30.062 -9.266 1 85.19 95 ALA A O 1
ATOM 722 N N . MET A 1 96 ? 6.535 -31.484 -9.086 1 89.69 96 MET A N 1
ATOM 723 C CA . MET A 1 96 ? 6.234 -31.344 -10.516 1 89.69 96 MET A CA 1
ATOM 724 C C . MET A 1 96 ? 5.832 -29.922 -10.852 1 89.69 96 MET A C 1
ATOM 726 O O . MET A 1 96 ? 6.305 -29.344 -11.836 1 89.69 96 MET A O 1
ATOM 730 N N . VAL A 1 97 ? 5.023 -29.344 -10.055 1 91.94 97 VAL A N 1
ATOM 731 C CA . VAL A 1 97 ? 4.551 -27.984 -10.305 1 91.94 97 VAL A CA 1
ATOM 732 C C . VAL A 1 97 ? 5.711 -27 -10.172 1 91.94 97 VAL A C 1
ATOM 734 O O . VAL A 1 97 ? 5.844 -26.078 -10.969 1 91.94 97 VAL A O 1
ATOM 737 N N . GLN A 1 98 ? 6.535 -27.234 -9.219 1 91.94 98 GLN A N 1
ATOM 738 C CA . GLN A 1 98 ? 7.699 -26.375 -9.023 1 91.94 98 GLN A CA 1
ATOM 739 C 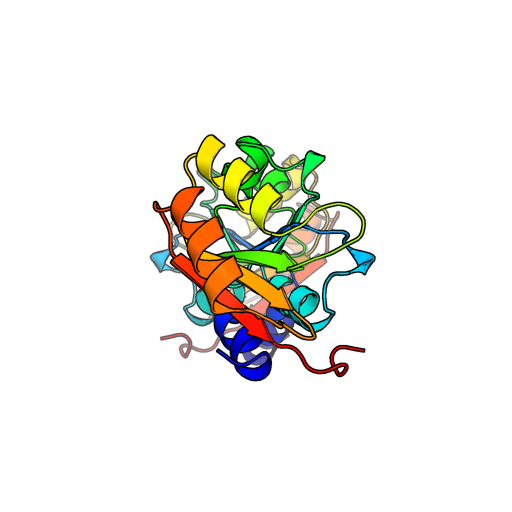C . GLN A 1 98 ? 8.602 -26.375 -10.25 1 91.94 98 GLN A C 1
ATOM 741 O O . GLN A 1 98 ? 9.062 -25.328 -10.695 1 91.94 98 GLN A O 1
ATOM 746 N N . ASP A 1 99 ? 8.844 -27.562 -10.75 1 94 99 ASP A N 1
ATOM 747 C CA . ASP A 1 99 ? 9.695 -27.703 -11.93 1 94 99 ASP A CA 1
ATOM 748 C C . ASP A 1 99 ? 9.086 -26.984 -13.133 1 94 99 ASP A C 1
ATOM 750 O O . ASP A 1 99 ? 9.789 -26.297 -13.883 1 94 99 ASP A O 1
ATOM 754 N N . GLU A 1 100 ? 7.852 -27.188 -13.289 1 95.88 100 GLU A N 1
ATOM 755 C CA . GLU A 1 100 ? 7.172 -26.562 -14.414 1 95.88 100 GLU A CA 1
ATOM 756 C C . GLU A 1 100 ? 7.238 -25.031 -14.32 1 95.88 100 GLU A C 1
ATOM 758 O O . GLU A 1 100 ? 7.512 -24.359 -15.312 1 95.88 100 GLU A O 1
ATOM 763 N N . VAL A 1 101 ? 7.008 -24.469 -13.148 1 96.31 101 VAL A N 1
ATOM 764 C CA . VAL A 1 101 ? 7.051 -23.031 -12.969 1 96.31 101 VAL A CA 1
ATOM 765 C C . VAL A 1 101 ? 8.461 -22.516 -13.25 1 96.31 101 VAL A C 1
ATOM 767 O O . VAL A 1 101 ? 8.633 -21.484 -13.914 1 96.31 101 VAL A O 1
ATOM 770 N N . ARG A 1 102 ? 9.445 -23.188 -12.828 1 95.25 102 ARG A N 1
ATOM 771 C CA . ARG A 1 102 ? 10.836 -22.781 -13.008 1 95.25 102 ARG A CA 1
ATOM 772 C C . ARG A 1 102 ? 11.219 -22.75 -14.484 1 95.25 102 ARG A C 1
ATOM 774 O O . ARG A 1 102 ? 12.008 -21.922 -14.914 1 95.25 102 ARG A O 1
ATOM 781 N N . GLU A 1 103 ? 10.703 -23.703 -15.195 1 96.12 103 GLU A N 1
ATOM 782 C CA . GLU A 1 103 ? 10.953 -23.75 -16.641 1 96.12 103 GLU A CA 1
ATOM 783 C C . GLU A 1 103 ? 10.352 -22.531 -17.344 1 96.12 103 GLU A C 1
ATOM 785 O O . GLU A 1 103 ? 10.93 -22 -18.297 1 96.12 103 GLU A O 1
ATOM 790 N N . ILE A 1 104 ? 9.25 -22.156 -16.875 1 96.88 104 ILE A N 1
ATOM 791 C CA . ILE A 1 104 ? 8.531 -21.047 -17.5 1 96.88 104 ILE A CA 1
ATOM 792 C C . ILE A 1 104 ? 9.125 -19.719 -17.031 1 96.88 104 ILE A C 1
ATOM 794 O O . ILE A 1 104 ? 9.281 -18.797 -17.828 1 96.88 104 ILE A O 1
ATOM 798 N N . TRP A 1 105 ? 9.398 -19.609 -15.711 1 96.31 105 TRP A N 1
ATOM 799 C CA . TRP A 1 105 ? 9.828 -18.391 -15.047 1 96.31 105 TRP A CA 1
ATOM 800 C C . TRP A 1 105 ? 10.961 -18.656 -14.062 1 96.31 105 TRP A C 1
ATOM 802 O O . TRP A 1 105 ? 10.719 -18.984 -12.898 1 96.31 105 TRP A O 1
ATOM 812 N N . SER A 1 106 ? 12.211 -18.391 -14.438 1 94.88 106 SER A N 1
ATOM 813 C CA . SER A 1 106 ? 13.391 -18.734 -13.648 1 94.88 106 SER A CA 1
ATOM 814 C C . SER A 1 106 ? 13.992 -17.5 -12.992 1 94.88 106 SER A C 1
ATOM 816 O O . SER A 1 106 ? 14.883 -17.609 -12.141 1 94.88 106 SER A O 1
ATOM 818 N N . ALA A 1 107 ? 13.367 -16.359 -13.383 1 92.75 107 ALA A N 1
ATOM 819 C CA . ALA A 1 107 ? 13.953 -15.086 -12.953 1 92.75 107 ALA A CA 1
ATOM 820 C C . ALA A 1 107 ? 13.719 -14.844 -11.469 1 92.75 107 ALA A C 1
ATOM 822 O O . ALA A 1 107 ? 14.422 -14.047 -10.844 1 92.75 107 ALA A O 1
ATOM 823 N N . GLY A 1 108 ? 12.703 -15.469 -10.93 1 92.5 108 GLY A N 1
ATOM 824 C CA . GLY A 1 108 ? 12.344 -15.188 -9.547 1 92.5 108 GLY A CA 1
ATOM 825 C C . GLY A 1 108 ? 12.273 -16.438 -8.688 1 92.5 108 GLY A C 1
ATOM 826 O O . GLY A 1 108 ? 12.727 -17.5 -9.094 1 92.5 108 GLY A O 1
ATOM 827 N N . ASN A 1 109 ? 11.773 -16.25 -7.461 1 94.75 109 ASN A N 1
ATOM 828 C CA . ASN A 1 109 ? 11.602 -17.328 -6.5 1 94.75 109 ASN A CA 1
ATOM 829 C C . ASN A 1 109 ? 10.148 -17.797 -6.438 1 94.75 109 ASN A C 1
ATOM 831 O O . ASN A 1 109 ? 9.227 -16.969 -6.445 1 94.75 109 ASN A O 1
ATOM 835 N N . PHE A 1 110 ? 10.016 -19.094 -6.469 1 95.12 110 PHE A N 1
ATOM 836 C CA . PHE A 1 110 ? 8.672 -19.656 -6.414 1 95.12 110 PHE A CA 1
ATOM 837 C C . PHE A 1 110 ? 8.5 -20.531 -5.168 1 95.12 110 PHE A C 1
ATOM 839 O O . PHE A 1 110 ? 9.352 -21.359 -4.871 1 95.12 110 PHE A O 1
ATOM 846 N N . THR A 1 111 ? 7.441 -20.219 -4.484 1 91.44 111 THR A N 1
ATOM 847 C CA . THR A 1 111 ? 7.09 -20.984 -3.297 1 91.44 111 THR A CA 1
ATOM 848 C C . THR A 1 111 ? 5.613 -21.359 -3.312 1 91.44 111 THR A C 1
ATOM 850 O O . THR A 1 111 ? 4.781 -20.609 -3.828 1 91.44 111 THR A O 1
ATOM 853 N N . ILE A 1 112 ? 5.258 -22.547 -2.768 1 88.94 112 ILE A N 1
ATOM 854 C CA . ILE A 1 112 ? 3.875 -22.969 -2.574 1 88.94 112 ILE A CA 1
ATOM 855 C C . ILE A 1 112 ? 3.564 -23.047 -1.082 1 88.94 112 ILE A C 1
ATOM 857 O O . ILE A 1 112 ? 4.34 -23.609 -0.307 1 88.94 112 ILE A O 1
ATOM 861 N N . ILE A 1 113 ? 2.527 -22.391 -0.749 1 83.44 113 ILE A N 1
ATOM 862 C CA . ILE A 1 113 ? 2.062 -22.469 0.632 1 83.44 113 ILE A CA 1
ATOM 863 C C . ILE A 1 113 ? 0.75 -23.234 0.693 1 83.44 113 ILE A C 1
ATOM 865 O O . ILE A 1 113 ? -0.216 -22.891 0.01 1 83.44 113 ILE A O 1
ATOM 869 N N . GLU A 1 114 ? 0.788 -24.25 1.477 1 79.56 114 GLU A N 1
ATOM 870 C CA . GLU A 1 114 ? -0.429 -25.031 1.689 1 79.56 114 GLU A CA 1
ATOM 871 C C . GLU A 1 114 ? -1.271 -24.438 2.816 1 79.56 114 GLU A C 1
ATOM 873 O O . GLU A 1 114 ? -0.735 -24.016 3.846 1 79.56 114 GLU A O 1
ATOM 878 N N . THR A 1 115 ? -2.482 -24.031 2.455 1 70.81 115 THR A N 1
ATOM 879 C CA . THR A 1 115 ? -3.381 -23.547 3.496 1 70.81 115 THR A CA 1
ATOM 880 C C . THR A 1 115 ? -4.453 -24.594 3.818 1 70.81 115 THR A C 1
ATOM 882 O O . THR A 1 115 ? -4.871 -25.344 2.941 1 70.81 115 THR A O 1
ATOM 885 N N . ASP A 1 116 ? -4.477 -24.906 5.059 1 59.28 116 ASP A N 1
ATOM 886 C CA . ASP A 1 116 ? -5.625 -25.703 5.465 1 59.28 116 ASP A CA 1
ATOM 887 C C . ASP A 1 116 ? -6.922 -24.906 5.324 1 59.28 116 ASP A C 1
ATOM 889 O O . ASP A 1 116 ? -6.902 -23.672 5.309 1 59.28 116 ASP A O 1
ATOM 893 N N . ARG A 1 117 ? -8.234 -25.375 5.152 1 48.34 117 ARG A N 1
ATOM 894 C CA . ARG A 1 117 ? -9.578 -24.812 5.125 1 48.34 117 ARG A CA 1
ATOM 895 C C . ARG A 1 117 ? -9.664 -23.578 6.012 1 48.34 117 ARG A C 1
ATOM 897 O O . ARG A 1 117 ? -10.742 -23 6.191 1 48.34 117 ARG A O 1
ATOM 904 N N . LEU A 1 118 ? -8.727 -23.172 6.793 1 41.03 118 LEU A N 1
ATOM 905 C CA . LEU A 1 118 ? -9.18 -22.312 7.871 1 41.03 118 LEU A CA 1
ATOM 906 C C . LEU A 1 118 ? -9.414 -20.891 7.363 1 41.03 118 LEU A C 1
ATOM 908 O O . LEU A 1 118 ? -9.695 -19.984 8.148 1 41.03 118 LEU A O 1
ATOM 912 N N . LEU A 1 119 ? -8.898 -20.453 6.371 1 41.53 119 LEU A N 1
ATOM 913 C CA . LEU A 1 119 ? -9.109 -19.031 6.137 1 41.53 119 LEU A CA 1
ATOM 914 C C . LEU A 1 119 ? -10.586 -18.719 5.93 1 41.53 119 LEU A C 1
ATOM 916 O O . LEU A 1 119 ? -10.938 -17.656 5.418 1 41.53 119 LEU A O 1
ATOM 920 N N . HIS A 1 120 ? -11.594 -19.562 6.246 1 37.53 120 HIS A N 1
ATOM 921 C CA . HIS A 1 120 ? -12.969 -19.094 6.223 1 37.53 120 HIS A CA 1
ATOM 922 C C . HIS A 1 120 ? -13.188 -17.984 7.258 1 37.53 120 HIS A C 1
ATOM 924 O O . HIS A 1 120 ? -12.625 -18.047 8.352 1 37.53 120 HIS A O 1
ATOM 930 N N . MET B 1 1 ? 7.027 -22.766 3.717 1 53.97 1 MET B N 1
ATOM 931 C CA . MET B 1 1 ? 6.391 -21.688 4.477 1 53.97 1 MET B CA 1
ATOM 932 C C . MET B 1 1 ? 4.91 -21.984 4.699 1 53.97 1 MET B C 1
ATOM 934 O O . MET B 1 1 ? 4.223 -22.453 3.789 1 53.97 1 MET B O 1
ATOM 938 N N . SER B 1 2 ? 4.457 -22.109 6.016 1 64.88 2 SER B N 1
ATOM 939 C CA . SER B 1 2 ? 3.057 -22.344 6.344 1 64.88 2 SER B CA 1
ATOM 940 C C . SER B 1 2 ? 2.227 -21.078 6.184 1 64.88 2 SER B C 1
ATOM 942 O O . SER B 1 2 ? 2.775 -19.984 6.066 1 64.88 2 SER B O 1
ATOM 944 N N . PHE B 1 3 ? 0.967 -21.297 6.004 1 67.25 3 PHE B N 1
ATOM 945 C CA . PHE B 1 3 ? 0.06 -20.156 5.844 1 67.25 3 PHE B CA 1
ATOM 946 C C . PHE B 1 3 ? 0.159 -19.219 7.035 1 67.25 3 PHE B C 1
ATOM 948 O O . PHE B 1 3 ? 0.058 -18 6.875 1 67.25 3 PHE B O 1
ATOM 955 N N . THR B 1 4 ? 0.444 -19.781 8.164 1 66.75 4 THR B N 1
ATOM 956 C CA . THR B 1 4 ? 0.513 -18.984 9.383 1 66.75 4 THR B CA 1
ATOM 957 C C . THR B 1 4 ? 1.681 -18 9.32 1 66.75 4 THR B C 1
ATOM 959 O O . THR B 1 4 ? 1.633 -16.938 9.93 1 66.75 4 THR B O 1
ATOM 962 N N . ARG B 1 5 ? 2.654 -18.406 8.523 1 72.25 5 ARG B N 1
ATOM 963 C CA . ARG B 1 5 ? 3.836 -17.562 8.445 1 72.25 5 ARG B CA 1
ATOM 964 C C . ARG B 1 5 ? 3.713 -16.562 7.301 1 72.25 5 ARG B C 1
ATOM 966 O O . ARG B 1 5 ? 4.516 -15.633 7.191 1 72.25 5 ARG B O 1
ATOM 973 N N . LEU B 1 6 ? 2.611 -16.781 6.488 1 74.94 6 LEU B N 1
ATOM 974 C CA . LEU B 1 6 ? 2.459 -15.953 5.297 1 74.94 6 LEU B CA 1
ATOM 975 C C . LEU B 1 6 ? 2.068 -14.523 5.68 1 74.94 6 LEU B C 1
ATOM 977 O O . LEU B 1 6 ? 2.613 -13.562 5.133 1 74.94 6 LEU B O 1
ATOM 981 N N . VAL B 1 7 ? 1.243 -14.375 6.66 1 71 7 VAL B N 1
ATOM 982 C CA . VAL B 1 7 ? 0.697 -13.07 7.02 1 71 7 VAL B CA 1
ATOM 983 C C . VAL B 1 7 ? 1.806 -12.18 7.57 1 71 7 VAL B C 1
ATOM 985 O O . VAL B 1 7 ? 2 -11.055 7.098 1 71 7 VAL B O 1
ATOM 988 N N . PRO B 1 8 ? 2.512 -12.727 8.562 1 68.75 8 PRO B N 1
ATOM 989 C CA . PRO B 1 8 ? 3.611 -11.883 9.039 1 68.75 8 PRO B CA 1
ATOM 990 C C . PRO B 1 8 ? 4.652 -11.594 7.961 1 68.75 8 PRO B C 1
ATOM 992 O O . PRO B 1 8 ? 5.277 -10.531 7.969 1 68.75 8 PRO B O 1
ATOM 995 N N . TYR B 1 9 ? 4.801 -12.555 7.062 1 72.44 9 TYR B N 1
ATOM 996 C CA . TYR B 1 9 ? 5.727 -12.344 5.953 1 72.44 9 TYR B CA 1
ATOM 997 C C . TYR B 1 9 ? 5.266 -11.195 5.066 1 72.44 9 TYR B C 1
ATOM 999 O O . TYR B 1 9 ? 6.066 -10.352 4.668 1 72.44 9 TYR B O 1
ATOM 1007 N N . LEU B 1 10 ? 3.965 -11.086 4.934 1 75.38 10 LEU B N 1
ATOM 1008 C CA . LEU B 1 10 ? 3.41 -10.094 4.027 1 75.38 10 LEU B CA 1
ATOM 1009 C C . LEU B 1 10 ? 3.387 -8.711 4.676 1 75.38 10 LEU B C 1
ATOM 1011 O O . LEU B 1 10 ? 3.402 -7.691 3.982 1 75.38 10 LEU B O 1
ATOM 1015 N N . ALA B 1 11 ? 3.213 -8.625 5.977 1 69.12 11 ALA B N 1
ATOM 1016 C CA . ALA B 1 11 ? 3.139 -7.348 6.684 1 69.12 11 ALA B CA 1
ATOM 1017 C C . ALA B 1 11 ? 4.34 -6.465 6.355 1 69.12 11 ALA B C 1
ATOM 1019 O O . ALA B 1 11 ? 4.234 -5.238 6.348 1 69.12 11 ALA B O 1
ATOM 1020 N N . GLY B 1 12 ? 5.402 -7.012 5.887 1 68.12 12 GLY B N 1
ATOM 1021 C CA . GLY B 1 12 ? 6.594 -6.234 5.582 1 68.12 12 GLY B CA 1
ATOM 1022 C C . GLY B 1 12 ? 6.895 -6.156 4.098 1 68.12 12 GLY B C 1
ATOM 1023 O O . GLY B 1 12 ? 7.953 -5.672 3.697 1 68.12 12 GLY B O 1
ATOM 1024 N N . HIS B 1 13 ? 5.832 -6.582 3.369 1 74.69 13 HIS B N 1
ATOM 1025 C CA . HIS B 1 13 ? 6.07 -6.648 1.933 1 74.69 13 HIS B CA 1
ATOM 1026 C C . HIS B 1 13 ? 4.91 -6.039 1.151 1 74.69 13 HIS B C 1
ATOM 1028 O O . HIS B 1 13 ? 3.756 -6.121 1.582 1 74.69 13 HIS B O 1
ATOM 1034 N N . ARG B 1 14 ? 5.223 -5.371 0.115 1 79.25 14 ARG B N 1
ATOM 1035 C CA . ARG B 1 14 ? 4.207 -5.082 -0.89 1 79.25 14 ARG B CA 1
ATOM 1036 C C . ARG B 1 14 ? 3.818 -6.34 -1.659 1 79.25 14 ARG B C 1
ATOM 1038 O O . ARG B 1 14 ? 4.68 -7.023 -2.215 1 79.25 14 ARG B O 1
ATOM 1045 N N . PHE B 1 15 ? 2.549 -6.664 -1.609 1 83.81 15 PHE B N 1
ATOM 1046 C CA . PHE B 1 15 ? 2.197 -7.891 -2.312 1 83.81 15 PHE B CA 1
ATOM 1047 C C . PHE B 1 15 ? 1.021 -7.66 -3.252 1 83.81 15 PHE B C 1
ATOM 1049 O O . PHE B 1 15 ? 0.166 -6.812 -2.986 1 83.81 15 PHE B O 1
ATOM 1056 N N . LEU B 1 16 ? 1.103 -8.281 -4.344 1 87.12 16 LEU B N 1
ATOM 1057 C CA . LEU B 1 16 ? 0.056 -8.305 -5.359 1 87.12 16 LEU B CA 1
ATOM 1058 C C . LEU B 1 16 ? -0.651 -9.656 -5.387 1 87.12 16 LEU B C 1
ATOM 1060 O O . LEU B 1 16 ? -0.005 -10.695 -5.523 1 87.12 16 LEU B O 1
ATOM 1064 N N . TYR B 1 17 ? -1.877 -9.609 -5.102 1 87.56 17 TYR B N 1
ATOM 1065 C CA . TYR B 1 17 ? -2.682 -10.82 -5.258 1 87.56 17 TYR B CA 1
ATOM 1066 C C . TYR B 1 17 ? -3.268 -10.898 -6.664 1 87.56 17 TYR B C 1
ATOM 1068 O O . TYR B 1 17 ? -3.898 -9.953 -7.137 1 87.56 17 TYR B O 1
ATOM 1076 N N . VAL B 1 18 ? -2.973 -11.984 -7.328 1 92.62 18 VAL B N 1
ATOM 1077 C CA . VAL B 1 18 ? -3.568 -12.258 -8.633 1 92.62 18 VAL B CA 1
ATOM 1078 C C . VAL B 1 18 ? -4.672 -13.305 -8.484 1 92.62 18 VAL B C 1
ATOM 1080 O O . VAL B 1 18 ? -4.391 -14.484 -8.25 1 92.62 18 VAL B O 1
ATOM 1083 N N . GLY B 1 19 ? -5.883 -13.008 -8.57 1 88.81 19 GLY B N 1
ATOM 1084 C CA . GLY B 1 19 ? -7.082 -13.82 -8.422 1 88.81 19 GLY B CA 1
ATOM 1085 C C . GLY B 1 19 ? -8.352 -12.992 -8.336 1 88.81 19 GLY B C 1
ATOM 1086 O O . GLY B 1 19 ? -8.344 -11.797 -8.641 1 88.81 19 GLY B O 1
ATOM 1087 N N . GLN B 1 20 ? -9.375 -13.68 -8.078 1 79.06 20 GLN B N 1
ATOM 1088 C CA . GLN B 1 20 ? -10.617 -12.953 -7.855 1 79.06 20 GLN B CA 1
ATOM 1089 C C . GLN B 1 20 ? -10.719 -12.453 -6.418 1 79.06 20 GLN B C 1
ATOM 1091 O O . GLN B 1 20 ? -10.312 -13.148 -5.484 1 79.06 20 GLN B O 1
ATOM 1096 N N . THR B 1 21 ? -11.016 -11.18 -6.254 1 69.44 21 THR B N 1
ATOM 1097 C CA . THR B 1 21 ? -11.07 -10.539 -4.945 1 69.44 21 THR B CA 1
ATOM 1098 C C . THR B 1 21 ? -11.867 -11.383 -3.957 1 69.44 21 THR B C 1
ATOM 1100 O O . THR B 1 21 ? -11.477 -11.523 -2.797 1 69.44 21 THR B O 1
ATOM 1103 N N . PRO B 1 22 ? -12.977 -12 -4.41 1 65.69 22 PRO B N 1
ATOM 1104 C CA . PRO B 1 22 ? -13.727 -12.812 -3.453 1 65.69 22 PRO B CA 1
ATOM 1105 C C . PRO B 1 22 ? -12.93 -14 -2.936 1 65.69 22 PRO B C 1
ATOM 1107 O O . PRO B 1 22 ? -13.242 -14.555 -1.88 1 65.69 22 PRO B O 1
ATOM 1110 N N . ASP B 1 23 ? -11.82 -14.227 -3.686 1 65.56 23 ASP B N 1
ATOM 1111 C CA . ASP B 1 23 ? -11.031 -15.398 -3.32 1 65.56 23 ASP B CA 1
ATOM 1112 C C . ASP B 1 23 ? -9.852 -15.008 -2.43 1 65.56 23 ASP B C 1
ATOM 1114 O O . ASP B 1 23 ? -9.109 -15.875 -1.964 1 65.56 23 ASP B O 1
ATOM 1118 N N . LEU B 1 24 ? -9.758 -13.711 -2.309 1 70.12 24 LEU B N 1
ATOM 1119 C CA . LEU B 1 24 ? -8.648 -13.258 -1.48 1 70.12 24 LEU B CA 1
ATOM 1120 C C . LEU B 1 24 ? -8.875 -13.617 -0.017 1 70.12 24 LEU B C 1
ATOM 1122 O O . LEU B 1 24 ? -9.898 -13.25 0.565 1 70.12 24 LEU B O 1
ATOM 1126 N N . PRO B 1 25 ? -7.945 -14.438 0.462 1 66.5 25 PRO B N 1
ATOM 1127 C CA . PRO B 1 25 ? -8.102 -14.75 1.884 1 66.5 25 PRO B CA 1
ATOM 1128 C C . PRO B 1 25 ? -8.156 -13.5 2.762 1 66.5 25 PRO B C 1
ATOM 1130 O O . PRO B 1 25 ? -7.43 -12.539 2.518 1 66.5 25 PRO B O 1
ATOM 1133 N N . GLY B 1 26 ? -9.125 -13.422 3.6 1 66.5 26 GLY B N 1
ATOM 1134 C CA . GLY B 1 26 ? -9.352 -12.289 4.488 1 66.5 26 GLY B CA 1
ATOM 1135 C C . GLY B 1 26 ? -8.078 -11.789 5.148 1 66.5 26 GLY B C 1
ATOM 1136 O O . GLY B 1 26 ? -7.867 -10.578 5.258 1 66.5 26 GLY B O 1
ATOM 1137 N N . VAL B 1 27 ? -7.273 -12.758 5.426 1 64.56 27 VAL B N 1
ATOM 1138 C CA . VAL B 1 27 ? -6.055 -12.398 6.145 1 64.56 27 VAL B CA 1
ATOM 1139 C C . VAL B 1 27 ? -5.148 -11.562 5.242 1 64.56 27 VAL B C 1
ATOM 1141 O O . VAL B 1 27 ? -4.434 -10.68 5.719 1 64.56 27 VAL B O 1
ATOM 1144 N N . LEU B 1 28 ? -5.199 -11.812 4.008 1 69.5 28 LEU B N 1
ATOM 1145 C CA . LEU B 1 28 ? -4.391 -11.047 3.066 1 69.5 28 LEU B CA 1
ATOM 1146 C C . LEU B 1 28 ? -4.996 -9.664 2.824 1 69.5 28 LEU B C 1
ATOM 1148 O O . LEU B 1 28 ? -4.266 -8.688 2.635 1 69.5 28 LEU B O 1
ATOM 1152 N N . ARG B 1 29 ? -6.203 -9.727 2.816 1 65.56 29 ARG B N 1
ATOM 1153 C CA . ARG B 1 29 ? -6.879 -8.438 2.701 1 65.56 29 ARG B CA 1
ATOM 1154 C C . ARG B 1 29 ? -6.492 -7.512 3.848 1 65.56 29 ARG B C 1
ATOM 1156 O O . ARG B 1 29 ? -6.266 -6.316 3.639 1 65.56 29 ARG B O 1
ATOM 1163 N N . ASP B 1 30 ? -6.461 -8.094 4.977 1 64.56 30 ASP B N 1
ATOM 1164 C CA . ASP B 1 30 ? -6.148 -7.316 6.168 1 64.56 30 ASP B CA 1
ATOM 1165 C C . ASP B 1 30 ? -4.684 -6.883 6.168 1 64.56 30 ASP B C 1
ATOM 1167 O O . ASP B 1 30 ? -4.359 -5.773 6.602 1 64.56 30 ASP B O 1
ATOM 1171 N N . ALA B 1 31 ? -3.859 -7.766 5.691 1 62.16 31 ALA B N 1
ATOM 1172 C CA . ALA B 1 31 ? -2.426 -7.48 5.668 1 62.16 31 ALA B CA 1
ATOM 1173 C C . ALA B 1 31 ? -2.109 -6.344 4.699 1 62.16 31 ALA B C 1
ATOM 1175 O O . ALA B 1 31 ? -1.133 -5.617 4.887 1 62.16 31 ALA B O 1
ATOM 1176 N N . GLY B 1 32 ? -2.92 -6.191 3.709 1 60.47 32 GLY B N 1
ATOM 1177 C CA . GLY B 1 32 ? -2.65 -5.203 2.676 1 60.47 32 GLY B CA 1
ATOM 1178 C C . GLY B 1 32 ? -3.334 -3.873 2.928 1 60.47 32 GLY B C 1
ATOM 1179 O O . GLY B 1 32 ? -3.256 -2.963 2.1 1 60.47 32 GLY B O 1
ATOM 1180 N N . SER B 1 33 ? -4.07 -3.846 3.928 1 60 33 SER B N 1
ATOM 1181 C CA . SER B 1 33 ? -4.84 -2.627 4.152 1 60 33 SER B CA 1
ATOM 1182 C C . SER B 1 33 ? -3.941 -1.479 4.598 1 60 33 SER B C 1
ATOM 1184 O O . SER B 1 33 ? -4.316 -0.311 4.48 1 60 33 SER B O 1
ATOM 1186 N N . GLY B 1 34 ? -2.697 -1.661 4.777 1 64.06 34 GLY B N 1
ATOM 1187 C CA . GLY B 1 34 ? -1.885 -0.599 5.348 1 64.06 34 GLY B CA 1
ATOM 1188 C C . GLY B 1 34 ? -0.793 -0.115 4.414 1 64.06 34 GLY B C 1
ATOM 1189 O O . GLY B 1 34 ? 0.384 -0.098 4.777 1 64.06 34 GLY B O 1
ATOM 1190 N N . CYS B 1 35 ? -1.301 0.435 3.242 1 71.94 35 CYS B N 1
ATOM 1191 C CA . CYS B 1 35 ? -0.278 0.927 2.326 1 71.94 35 CYS B CA 1
ATOM 1192 C C . CYS B 1 35 ? 0.167 2.334 2.709 1 71.94 35 CYS B C 1
ATOM 1194 O O . CYS B 1 35 ? -0.666 3.197 2.988 1 71.94 35 CYS B O 1
ATOM 1196 N N . ALA B 1 36 ? 1.422 2.41 2.865 1 76 36 ALA B N 1
ATOM 1197 C CA . ALA B 1 36 ? 2.008 3.711 3.18 1 76 36 ALA B CA 1
ATOM 1198 C C . ALA B 1 36 ? 2.705 4.309 1.962 1 76 36 ALA B C 1
ATOM 1200 O O . ALA B 1 36 ? 3.414 3.605 1.238 1 76 36 ALA B O 1
ATOM 1201 N N . TYR B 1 37 ? 2.379 5.508 1.629 1 79 37 TYR B N 1
ATOM 1202 C CA . TYR B 1 37 ? 3.066 6.32 0.632 1 79 37 TYR B CA 1
ATOM 1203 C C . TYR B 1 37 ? 3.711 7.543 1.276 1 79 37 TYR B C 1
ATOM 1205 O O . TYR B 1 37 ? 3.262 8.008 2.326 1 79 37 TYR B O 1
ATOM 1213 N N . ALA B 1 38 ? 4.84 7.832 0.788 1 83 38 ALA B N 1
ATOM 1214 C CA . ALA B 1 38 ? 5.492 9.047 1.257 1 83 38 ALA B CA 1
ATOM 1215 C C . ALA B 1 38 ? 5.801 9.992 0.094 1 83 38 ALA B C 1
ATOM 1217 O O . ALA B 1 38 ? 6.152 9.539 -1 1 83 38 ALA B O 1
ATOM 1218 N N . THR B 1 39 ? 5.609 11.289 0.335 1 87.88 39 THR B N 1
ATOM 1219 C CA . THR B 1 39 ? 5.918 12.32 -0.651 1 87.88 39 THR B CA 1
ATOM 1220 C C . THR B 1 39 ? 6.328 13.617 0.033 1 87.88 39 THR B C 1
ATOM 1222 O O . THR B 1 39 ? 6.172 13.766 1.247 1 87.88 39 THR B O 1
ATOM 1225 N N . THR B 1 40 ? 7.004 14.5 -0.698 1 90.5 40 THR B N 1
ATOM 1226 C CA . THR B 1 40 ? 7.219 15.859 -0.228 1 90.5 40 THR B CA 1
ATOM 1227 C C . THR B 1 40 ? 6.047 16.75 -0.614 1 90.5 40 THR B C 1
ATOM 1229 O O . THR B 1 40 ? 5.258 16.406 -1.499 1 90.5 40 THR B O 1
ATOM 1232 N N . LEU B 1 41 ? 5.969 17.875 0.114 1 94.5 41 LEU B N 1
ATOM 1233 C CA . LEU B 1 41 ? 4.914 18.828 -0.252 1 94.5 41 LEU B CA 1
ATOM 1234 C C . LEU B 1 41 ? 5.07 19.281 -1.698 1 94.5 41 LEU B C 1
ATOM 1236 O O . LEU B 1 41 ? 4.078 19.438 -2.416 1 94.5 41 LEU B O 1
ATOM 1240 N N . GLN B 1 42 ? 6.234 19.391 -2.141 1 91.62 42 GLN B N 1
ATOM 1241 C CA . GLN B 1 42 ? 6.516 19.859 -3.494 1 91.62 42 GLN B CA 1
ATOM 1242 C C . GLN B 1 42 ? 6.074 18.844 -4.535 1 91.62 42 GLN B C 1
ATOM 1244 O O . GLN B 1 42 ? 5.695 19.203 -5.652 1 91.62 42 GLN B O 1
ATOM 1249 N N . ASP B 1 43 ? 6.078 17.641 -4.168 1 90.44 43 ASP B N 1
ATOM 1250 C CA . ASP B 1 43 ? 5.754 16.578 -5.117 1 90.44 43 ASP B CA 1
ATOM 1251 C C . ASP B 1 43 ? 4.297 16.156 -4.984 1 90.44 43 ASP B C 1
ATOM 1253 O O . ASP B 1 43 ? 3.82 15.305 -5.742 1 90.44 43 ASP B O 1
ATOM 1257 N N . LEU B 1 44 ? 3.621 16.719 -4.004 1 94.19 44 LEU B N 1
ATOM 1258 C CA . LEU B 1 44 ? 2.213 16.391 -3.814 1 94.19 44 LEU B CA 1
ATOM 1259 C C . LEU B 1 44 ? 1.365 16.969 -4.945 1 94.19 44 LEU B C 1
ATOM 1261 O O . LEU B 1 44 ? 1.221 18.188 -5.062 1 94.19 44 LEU B O 1
ATOM 1265 N N . ASP B 1 45 ? 0.898 16.016 -5.785 1 92.06 45 ASP B N 1
ATOM 1266 C CA . ASP B 1 45 ? 0.081 16.406 -6.93 1 92.06 45 ASP B CA 1
ATOM 1267 C C . ASP B 1 45 ? -1.047 15.406 -7.168 1 92.06 45 ASP B C 1
ATOM 1269 O O . ASP B 1 45 ? -1.185 14.438 -6.426 1 92.06 45 ASP B O 1
ATOM 1273 N N . PRO B 1 46 ? -1.896 15.703 -8.125 1 90.88 46 PRO B N 1
ATOM 1274 C CA . PRO B 1 46 ? -3.051 14.836 -8.336 1 90.88 46 PRO B CA 1
ATOM 1275 C C . PRO B 1 46 ? -2.652 13.383 -8.625 1 90.88 46 PRO B C 1
ATOM 1277 O O . PRO B 1 46 ? -3.357 12.453 -8.219 1 90.88 46 PRO B O 1
ATOM 1280 N N . HIS B 1 47 ? -1.508 13.195 -9.266 1 81.69 47 HIS B N 1
ATOM 1281 C CA . HIS B 1 47 ? -1.068 11.852 -9.609 1 81.69 47 HIS B CA 1
ATOM 1282 C C . HIS B 1 47 ? -0.683 11.062 -8.359 1 81.69 47 HIS B C 1
ATOM 1284 O O . HIS B 1 47 ? -0.984 9.867 -8.258 1 81.69 47 HIS B O 1
ATOM 1290 N N . VAL B 1 48 ? -0.061 11.766 -7.398 1 84.12 48 VAL B N 1
ATOM 1291 C CA . VAL B 1 48 ? 0.337 11.117 -6.148 1 84.12 48 VAL B CA 1
ATOM 1292 C C . VAL B 1 48 ? -0.904 10.711 -5.359 1 84.12 48 VAL B C 1
ATOM 1294 O O . VAL B 1 48 ? -0.981 9.594 -4.848 1 84.12 48 VAL B O 1
ATOM 1297 N N . ILE B 1 49 ? -1.96 11.617 -5.316 1 88.56 49 ILE B N 1
ATOM 1298 C CA . ILE B 1 49 ? -3.186 11.336 -4.578 1 88.56 49 ILE B CA 1
ATOM 1299 C C . ILE B 1 49 ? -3.922 10.164 -5.23 1 88.56 49 ILE B C 1
ATOM 1301 O O . ILE B 1 49 ? -4.414 9.273 -4.543 1 88.56 49 ILE B O 1
ATOM 1305 N N . LEU B 1 50 ? -3.891 10.117 -6.508 1 81.25 50 LEU B N 1
ATOM 1306 C CA . LEU B 1 50 ? -4.574 9.062 -7.246 1 81.25 50 LEU B CA 1
ATOM 1307 C C . LEU B 1 50 ? -3.881 7.719 -7.043 1 81.25 50 LEU B C 1
ATOM 1309 O O . LEU B 1 50 ? -4.543 6.691 -6.879 1 81.25 50 LEU B O 1
ATOM 1313 N N . ARG B 1 51 ? -2.555 7.758 -7.078 1 74.38 51 ARG B N 1
ATOM 1314 C CA . ARG B 1 51 ? -1.769 6.539 -6.926 1 74.38 51 ARG B CA 1
ATOM 1315 C C . ARG B 1 51 ? -1.882 5.988 -5.508 1 74.38 51 ARG B C 1
ATOM 1317 O O . ARG B 1 51 ? -2.086 4.789 -5.316 1 74.38 51 ARG B O 1
ATOM 1324 N N . ALA B 1 52 ? -1.725 6.891 -4.543 1 79.19 52 ALA B N 1
ATOM 1325 C CA . ALA B 1 52 ? -1.738 6.469 -3.145 1 79.19 52 ALA B CA 1
ATOM 1326 C C . ALA B 1 52 ? -3.16 6.176 -2.676 1 79.19 52 ALA B C 1
ATOM 1328 O O . ALA B 1 52 ? -3.369 5.336 -1.794 1 79.19 52 ALA B O 1
ATOM 1329 N N . CYS B 1 53 ? -4.152 6.867 -3.24 1 82.12 53 CYS B N 1
ATOM 1330 C CA . CYS B 1 53 ? -5.551 6.793 -2.828 1 82.12 53 CYS B CA 1
ATOM 1331 C C . CYS B 1 53 ? -5.668 6.727 -1.311 1 82.12 53 CYS B C 1
ATOM 1333 O O . CYS B 1 53 ? -6.297 5.812 -0.771 1 82.12 53 CYS B O 1
ATOM 1335 N N . PRO B 1 54 ? -5.102 7.719 -0.654 1 86.06 54 PRO B N 1
ATOM 1336 C CA . PRO B 1 54 ? -5.023 7.625 0.806 1 86.06 54 PRO B CA 1
ATOM 1337 C C . PRO B 1 54 ? -6.367 7.859 1.486 1 86.06 54 PRO B C 1
ATOM 1339 O O . PRO B 1 54 ? -7.164 8.688 1.025 1 86.06 54 PRO B O 1
ATOM 1342 N N . ASP B 1 55 ? -6.527 7.051 2.594 1 87.25 55 ASP B N 1
ATOM 1343 C CA . ASP B 1 55 ? -7.59 7.355 3.547 1 87.25 55 ASP B CA 1
ATOM 1344 C C . ASP B 1 55 ? -7.176 8.477 4.492 1 87.25 55 ASP B C 1
ATOM 1346 O O . ASP B 1 55 ? -8.023 9.234 4.973 1 87.25 55 ASP B O 1
ATOM 1350 N N . VAL B 1 56 ? -5.906 8.516 4.633 1 90.81 56 VAL B N 1
ATOM 1351 C CA . VAL B 1 56 ? -5.348 9.438 5.621 1 90.81 56 VAL B CA 1
ATOM 1352 C C . VAL B 1 56 ? -4.062 10.062 5.074 1 90.81 56 VAL B C 1
ATOM 1354 O O . VAL B 1 56 ? -3.238 9.375 4.469 1 90.81 56 VAL B O 1
ATOM 1357 N N . VAL B 1 57 ? -4 11.336 5.262 1 93.62 57 VAL B N 1
ATOM 1358 C CA . VAL B 1 57 ? -2.75 12.047 5.004 1 93.62 57 VAL B CA 1
ATOM 1359 C C . VAL B 1 57 ? -2.113 12.469 6.328 1 93.62 57 VAL B C 1
ATOM 1361 O O . VAL B 1 57 ? -2.789 13.016 7.199 1 93.62 57 VAL B O 1
ATOM 1364 N N . LEU B 1 58 ? -0.821 12.141 6.504 1 92.12 58 LEU B N 1
ATOM 1365 C CA . LEU B 1 58 ? -0.048 12.508 7.684 1 92.12 58 LEU B CA 1
ATOM 1366 C C . LEU B 1 58 ? 1.039 13.516 7.332 1 92.12 58 LEU B C 1
ATOM 1368 O O . LEU B 1 58 ? 1.67 13.414 6.277 1 92.12 58 LEU B O 1
ATOM 1372 N N . SER B 1 59 ? 1.247 14.43 8.219 1 92.25 59 SER B N 1
ATOM 1373 C CA . SER B 1 59 ? 2.334 15.391 8.055 1 92.25 59 SER B CA 1
ATOM 1374 C C . SER B 1 59 ? 2.758 15.977 9.398 1 92.25 59 SER B C 1
ATOM 1376 O O . SER B 1 59 ? 1.948 16.078 10.32 1 92.25 59 SER B O 1
ATOM 1378 N N . PRO B 1 60 ? 4.066 16.359 9.523 1 88.62 60 PRO B N 1
ATOM 1379 C CA . PRO B 1 60 ? 4.406 17.172 10.695 1 88.62 60 PRO B CA 1
ATOM 1380 C C . PRO B 1 60 ? 3.598 18.469 10.766 1 88.62 60 PRO B C 1
ATOM 1382 O O . PRO B 1 60 ? 3.307 19.078 9.734 1 88.62 60 PRO B O 1
ATOM 1385 N N . LEU B 1 61 ? 3.309 18.781 11.969 1 90.06 61 LEU B N 1
ATOM 1386 C CA . LEU B 1 61 ? 2.652 20.078 12.156 1 90.06 61 LEU B CA 1
ATOM 1387 C C . LEU B 1 61 ? 3.523 21.219 11.617 1 90.06 61 LEU B C 1
ATOM 1389 O O . LEU B 1 61 ? 3.025 22.125 10.961 1 90.06 61 LEU B O 1
ATOM 1393 N N . LEU B 1 62 ? 4.734 21.141 12.102 1 89.94 62 LEU B N 1
ATOM 1394 C CA . LEU B 1 62 ? 5.742 22.109 11.68 1 89.94 62 LEU B CA 1
ATOM 1395 C C . LEU B 1 62 ? 7.074 21.422 11.406 1 89.94 62 LEU B C 1
ATOM 1397 O O . LEU B 1 62 ? 7.52 20.578 12.195 1 89.94 62 LEU B O 1
ATOM 1401 N N . CYS B 1 63 ? 7.664 21.688 10.164 1 88.56 63 CYS B N 1
ATOM 1402 C CA . CYS B 1 63 ? 9.016 21.234 9.852 1 88.56 63 CYS B CA 1
ATOM 1403 C C . CYS B 1 63 ? 9.742 22.234 8.969 1 88.56 63 CYS B C 1
ATOM 1405 O O . CYS B 1 63 ? 9.227 23.328 8.711 1 88.56 63 CYS B O 1
ATOM 1407 N N . GLU B 1 64 ? 10.938 21.984 8.586 1 88.44 64 GLU B N 1
ATOM 1408 C CA . GLU B 1 64 ? 11.789 22.938 7.879 1 88.44 64 GLU B CA 1
ATOM 1409 C C . GLU B 1 64 ? 11.195 23.297 6.52 1 88.44 64 GLU B C 1
ATOM 1411 O O . GLU B 1 64 ? 11.328 24.438 6.062 1 88.44 64 GLU B O 1
ATOM 1416 N N . SER B 1 65 ?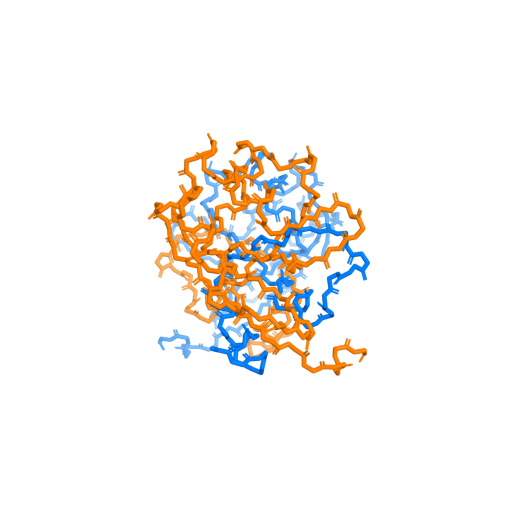 10.492 22.391 5.949 1 89.94 65 SER B N 1
ATOM 1417 C CA . SER B 1 65 ? 10.086 22.562 4.559 1 89.94 65 SER B CA 1
ATOM 1418 C C . SER B 1 65 ? 8.68 23.125 4.465 1 89.94 65 SER B C 1
ATOM 1420 O O . SER B 1 65 ? 8.328 23.781 3.479 1 89.94 65 SER B O 1
ATOM 1422 N N . HIS B 1 66 ? 7.891 22.859 5.426 1 94.31 66 HIS B N 1
ATOM 1423 C CA . HIS B 1 66 ? 6.5 23.281 5.348 1 94.31 66 HIS B CA 1
ATOM 1424 C C . HIS B 1 66 ? 5.828 23.219 6.719 1 94.31 66 HIS B C 1
ATOM 1426 O O . HIS B 1 66 ? 6.422 22.734 7.684 1 94.31 66 HIS B O 1
ATOM 1432 N N . ASP B 1 67 ? 4.66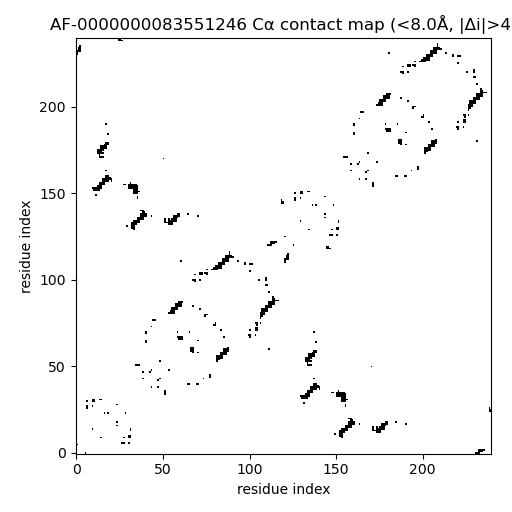4 23.766 6.855 1 94.19 67 ASP B N 1
ATOM 1433 C CA . ASP B 1 67 ? 3.781 23.516 7.992 1 94.19 67 ASP B CA 1
ATOM 1434 C C . ASP B 1 67 ? 2.461 22.906 7.543 1 94.19 67 ASP B C 1
ATOM 1436 O O . ASP B 1 67 ? 2.25 22.672 6.348 1 94.19 67 ASP B O 1
ATOM 1440 N N . ILE B 1 68 ? 1.636 22.625 8.469 1 95.5 68 ILE B N 1
ATOM 1441 C CA . ILE B 1 68 ? 0.426 21.859 8.195 1 95.5 68 ILE B CA 1
ATOM 1442 C C . ILE B 1 68 ? -0.539 22.688 7.355 1 95.5 68 ILE B C 1
ATOM 1444 O O . ILE B 1 68 ? -1.37 22.141 6.629 1 95.5 68 ILE B O 1
ATOM 1448 N N . LEU B 1 69 ? -0.458 24.062 7.418 1 97.5 69 LEU B N 1
ATOM 1449 C CA . LEU B 1 69 ? -1.33 24.922 6.621 1 97.5 69 LEU B CA 1
ATOM 1450 C C . LEU B 1 69 ? -0.989 24.812 5.137 1 97.5 69 LEU B C 1
ATOM 1452 O O . LEU B 1 69 ? -1.879 24.859 4.285 1 97.5 69 LEU B O 1
ATOM 1456 N N . ASP B 1 70 ? 0.235 24.609 4.863 1 97.44 70 ASP B N 1
ATOM 1457 C CA . ASP B 1 70 ? 0.667 24.391 3.486 1 97.44 70 ASP B CA 1
ATOM 1458 C C . ASP B 1 70 ? 0.065 23.109 2.92 1 97.44 70 ASP B C 1
ATOM 1460 O O . ASP B 1 70 ? -0.39 23.078 1.774 1 97.44 70 ASP B O 1
ATOM 1464 N N . VAL B 1 71 ? 0.083 22.109 3.752 1 97.38 71 VAL B N 1
ATOM 1465 C CA . VAL B 1 71 ? -0.464 20.828 3.332 1 97.38 71 VAL B CA 1
ATOM 1466 C C . VAL B 1 71 ? -1.974 20.953 3.135 1 97.38 71 VAL B C 1
ATOM 1468 O O . VAL B 1 71 ? -2.516 20.469 2.137 1 97.38 71 VAL B O 1
ATOM 1471 N N . ALA B 1 72 ? -2.625 21.609 4.031 1 97.75 72 ALA B N 1
ATOM 1472 C CA . ALA B 1 72 ? -4.066 21.828 3.932 1 97.75 72 ALA B CA 1
ATOM 1473 C C . ALA B 1 72 ? -4.422 22.547 2.633 1 97.75 72 ALA B C 1
ATOM 1475 O O . ALA B 1 72 ? -5.383 22.172 1.954 1 97.75 72 ALA B O 1
ATOM 1476 N N . ARG B 1 73 ? -3.701 23.547 2.303 1 98.12 73 ARG B N 1
ATOM 1477 C CA . ARG B 1 73 ? -3.939 24.297 1.073 1 98.12 73 ARG B CA 1
ATOM 1478 C C . ARG B 1 73 ? -3.791 23.406 -0.152 1 98.12 73 ARG B C 1
ATOM 1480 O O . ARG B 1 73 ? -4.602 23.469 -1.079 1 98.12 73 ARG B O 1
ATOM 1487 N N . ALA B 1 74 ? -2.734 22.578 -0.101 1 97 74 ALA B N 1
ATOM 1488 C CA . ALA B 1 74 ? -2.514 21.656 -1.213 1 97 74 ALA B CA 1
ATOM 1489 C C . ALA B 1 74 ? -3.67 20.672 -1.348 1 97 74 ALA B C 1
ATOM 1491 O O . ALA B 1 74 ? -4.168 20.438 -2.451 1 97 74 ALA B O 1
ATOM 1492 N N . LEU B 1 75 ? -4.09 20.094 -0.241 1 96.81 75 LEU B N 1
ATOM 1493 C CA . LEU B 1 75 ? -5.184 19.125 -0.256 1 96.81 75 LEU B CA 1
ATOM 1494 C C . LEU B 1 75 ? -6.473 19.766 -0.741 1 96.81 75 LEU B C 1
ATOM 1496 O O . LEU B 1 75 ? -7.242 19.156 -1.483 1 96.81 75 LEU B O 1
ATOM 1500 N N . ASN B 1 76 ? -6.676 20.969 -0.335 1 96.75 76 ASN B N 1
ATOM 1501 C CA . ASN B 1 76 ? -7.84 21.703 -0.799 1 96.75 76 ASN B CA 1
ATOM 1502 C C . ASN B 1 76 ? -7.824 21.891 -2.314 1 96.75 76 ASN B C 1
AT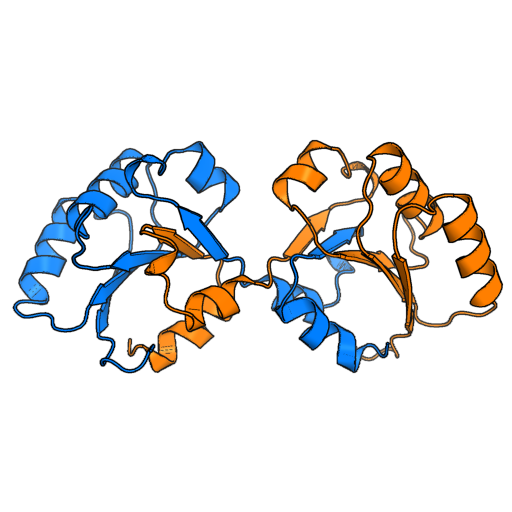OM 1504 O O . ASN B 1 76 ? -8.828 21.656 -2.984 1 96.75 76 ASN B O 1
ATOM 1508 N N . THR B 1 77 ? -6.715 22.312 -2.803 1 96.56 77 THR B N 1
ATOM 1509 C CA . THR B 1 77 ? -6.539 22.516 -4.238 1 96.56 77 THR B CA 1
ATOM 1510 C C . THR B 1 77 ? -6.738 21.219 -5.004 1 96.56 77 THR B C 1
ATOM 1512 O O . THR B 1 77 ? -7.27 21.219 -6.113 1 96.56 77 THR B O 1
ATOM 1515 N N . LEU B 1 78 ? -6.336 20.141 -4.395 1 94.88 78 LEU B N 1
ATOM 1516 C CA . LEU B 1 78 ? -6.387 18.828 -5.043 1 94.88 78 LEU B CA 1
ATOM 1517 C C . LEU B 1 78 ? -7.77 18.203 -4.891 1 94.88 78 LEU B C 1
ATOM 1519 O O . LEU B 1 78 ? -8.047 17.156 -5.48 1 94.88 78 LEU B O 1
ATOM 1523 N N . GLY B 1 79 ? -8.617 18.75 -4.051 1 95.12 79 GLY B N 1
ATOM 1524 C CA . GLY B 1 79 ? -9.961 18.25 -3.844 1 95.12 79 GLY B CA 1
ATOM 1525 C C . GLY B 1 79 ? -10 17.016 -2.947 1 95.12 79 GLY B C 1
ATOM 1526 O O . GLY B 1 79 ? -10.906 16.188 -3.068 1 95.12 79 GLY B O 1
ATOM 1527 N N . TYR B 1 80 ? -9.008 16.844 -2.096 1 95.06 80 TYR B N 1
ATOM 1528 C CA . TYR B 1 80 ? -8.969 15.734 -1.157 1 95.06 80 TYR B CA 1
ATOM 1529 C C . TYR B 1 80 ? -9.883 15.992 0.034 1 95.06 80 TYR B C 1
ATOM 1531 O O . TYR B 1 80 ? -9.867 17.078 0.612 1 95.06 80 TYR B O 1
ATOM 1539 N N . SER B 1 81 ? -10.656 14.914 0.412 1 94.69 81 SER B N 1
ATOM 1540 C CA . SER B 1 81 ? -11.617 15.117 1.487 1 94.69 81 SER B CA 1
ATOM 1541 C C . SER B 1 81 ? -11.531 14 2.529 1 94.69 81 SER B C 1
ATOM 1543 O O . SER B 1 81 ? -12.523 13.664 3.174 1 94.69 81 SER B O 1
ATOM 1545 N N . GLY B 1 82 ? -10.43 13.367 2.623 1 93.81 82 GLY B N 1
ATOM 1546 C CA . GLY B 1 82 ? -10.227 12.359 3.648 1 93.81 82 GLY B CA 1
ATOM 1547 C C . GLY B 1 82 ? -9.789 12.938 4.98 1 93.81 82 GLY B C 1
ATOM 1548 O O . GLY B 1 82 ? -10.336 13.945 5.438 1 93.81 82 GLY B O 1
ATOM 1549 N N . GLU B 1 83 ? -8.898 12.242 5.641 1 94.94 83 GLU B N 1
ATOM 1550 C CA . GLU B 1 83 ? -8.398 12.656 6.949 1 94.94 83 GLU B CA 1
ATOM 1551 C C . GLU B 1 83 ? -6.988 13.234 6.84 1 94.94 83 GLU B C 1
ATOM 1553 O O . GLU B 1 83 ? -6.148 12.695 6.113 1 94.94 83 GLU B O 1
ATOM 1558 N N . LEU B 1 84 ? -6.77 14.367 7.453 1 95.81 84 LEU B N 1
ATOM 1559 C CA . LEU B 1 84 ? -5.441 14.945 7.641 1 95.81 84 LEU B CA 1
ATOM 1560 C C . LEU B 1 84 ? -5.031 14.906 9.109 1 95.81 84 LEU B C 1
ATOM 1562 O O . LEU B 1 84 ? -5.75 15.406 9.977 1 95.81 84 LEU B O 1
ATOM 1566 N N . ILE B 1 85 ? -3.898 14.234 9.32 1 92.12 85 ILE B N 1
ATOM 1567 C CA . ILE B 1 85 ? -3.377 14.133 10.672 1 92.12 85 ILE B CA 1
ATOM 1568 C C . ILE B 1 85 ? -2.035 14.852 10.766 1 92.12 85 ILE B C 1
ATOM 1570 O O . ILE B 1 85 ? -1.091 14.523 10.047 1 92.12 85 ILE B O 1
ATOM 1574 N N . ALA B 1 86 ? -1.996 15.805 11.656 1 92.06 86 ALA B N 1
ATOM 1575 C CA . ALA B 1 86 ? -0.741 16.484 11.977 1 92.06 86 ALA B CA 1
ATOM 1576 C C . ALA B 1 86 ? -0.064 15.844 13.188 1 92.06 86 ALA B C 1
ATOM 1578 O O . ALA B 1 86 ? -0.709 15.594 14.203 1 92.06 86 ALA B O 1
ATOM 1579 N N . ILE B 1 87 ? 1.22 15.57 12.977 1 86.62 87 ILE B N 1
ATOM 1580 C CA . ILE B 1 87 ? 2.023 15.047 14.07 1 86.62 87 ILE B CA 1
ATOM 1581 C C . ILE B 1 87 ? 2.807 16.188 14.727 1 86.62 87 ILE B C 1
ATOM 1583 O O . ILE B 1 87 ? 3.566 16.891 14.055 1 86.62 87 ILE B O 1
ATOM 1587 N N . ALA B 1 88 ? 2.623 16.375 15.977 1 85.56 88 ALA B N 1
ATOM 1588 C CA . ALA B 1 88 ? 3.26 17.484 16.656 1 85.56 88 ALA B CA 1
ATOM 1589 C C . ALA B 1 88 ? 3.92 17.031 17.953 1 85.56 88 ALA B C 1
ATOM 1591 O O . ALA B 1 88 ? 3.455 16.078 18.594 1 85.56 88 ALA B O 1
ATOM 1592 N N . ARG B 1 89 ? 5.055 17.641 18.328 1 75.31 89 ARG B N 1
ATOM 1593 C CA . ARG B 1 89 ? 5.68 17.391 19.625 1 75.31 89 ARG B CA 1
ATOM 1594 C C . ARG B 1 89 ? 4.996 18.203 20.719 1 75.31 89 ARG B C 1
ATOM 1596 O O . ARG B 1 89 ? 4.809 17.703 21.844 1 75.31 89 ARG B O 1
ATOM 1603 N N . SER B 1 90 ? 4.828 19.391 20.453 1 69.69 90 SER B N 1
ATOM 1604 C CA . SER B 1 90 ? 4.152 20.297 21.391 1 69.69 90 SER B CA 1
ATOM 1605 C C . SER B 1 90 ? 3.248 21.266 20.641 1 69.69 90 SER B C 1
ATOM 1607 O O . SER B 1 90 ? 3.539 21.656 19.5 1 69.69 90 SER B O 1
ATOM 1609 N N . LEU B 1 91 ? 2.074 21.219 21.078 1 66.69 91 LEU B N 1
ATOM 1610 C CA . LEU B 1 91 ? 1.268 22.172 20.328 1 66.69 91 LEU B CA 1
ATOM 1611 C C . LEU B 1 91 ? 0.605 23.172 21.25 1 66.69 91 LEU B C 1
ATOM 1613 O O . LEU B 1 91 ? -0.537 22.984 21.672 1 66.69 91 LEU B O 1
ATOM 1617 N N . PRO B 1 92 ? 1.44 24.219 21.438 1 67.44 92 PRO B N 1
ATOM 1618 C CA . PRO B 1 92 ? 0.704 25.359 22 1 67.44 92 PRO B CA 1
ATOM 1619 C C . PRO B 1 92 ? -0.331 25.922 21.016 1 67.44 92 PRO B C 1
ATOM 1621 O O . PRO B 1 92 ? -0.175 25.781 19.797 1 67.44 92 PRO B O 1
ATOM 1624 N N . HIS B 1 93 ? -1.559 26.125 21.375 1 78.94 93 HIS B N 1
ATOM 1625 C CA . HIS B 1 93 ? -2.631 26.812 20.672 1 78.94 93 HIS B CA 1
ATOM 1626 C C . HIS B 1 93 ? -3.336 25.859 19.703 1 78.94 93 HIS B C 1
ATOM 1628 O O . HIS B 1 93 ? -3.572 26.203 18.547 1 78.94 93 HIS B O 1
ATOM 1634 N N . TYR B 1 94 ? -3.508 24.703 20.031 1 80.75 94 TYR B N 1
ATOM 1635 C CA . TYR B 1 94 ? -4.16 23.625 19.281 1 80.75 94 TYR B CA 1
ATOM 1636 C C . TYR B 1 94 ? -5.402 24.141 18.562 1 80.75 94 TYR B C 1
ATOM 1638 O O . TYR B 1 94 ? -5.559 23.922 17.359 1 80.75 94 TYR B O 1
ATOM 1646 N N . ALA B 1 95 ? -6.168 24.875 19.344 1 85.44 95 ALA B N 1
ATOM 1647 C CA . ALA B 1 95 ? -7.449 25.328 18.828 1 85.44 95 ALA B CA 1
ATOM 1648 C C . ALA B 1 95 ? -7.25 26.312 17.672 1 85.44 95 ALA B C 1
ATOM 1650 O O . ALA B 1 95 ? -8 26.297 16.688 1 85.44 95 ALA B O 1
ATOM 1651 N N . MET B 1 96 ? -6.254 27.109 17.844 1 89.94 96 MET B N 1
ATOM 1652 C CA . MET B 1 96 ? -5.977 28.094 16.812 1 89.94 96 MET B CA 1
ATOM 1653 C C . MET B 1 96 ? -5.582 27.422 15.508 1 89.94 96 MET B C 1
ATOM 1655 O O . MET B 1 96 ? -6.07 27.797 14.438 1 89.94 96 MET B O 1
ATOM 1659 N N . VAL B 1 97 ? -4.762 26.469 15.586 1 92 97 VAL B N 1
ATOM 1660 C CA . VAL B 1 97 ? -4.297 25.766 14.391 1 92 97 VAL B CA 1
ATOM 1661 C C . VAL B 1 97 ? -5.453 25.016 13.742 1 92 97 VAL B C 1
ATOM 1663 O O . VAL B 1 97 ? -5.602 25.016 12.523 1 92 97 VAL B O 1
ATOM 1666 N N . GLN B 1 98 ? -6.27 24.422 14.547 1 91.94 98 GLN B N 1
ATOM 1667 C CA . GLN B 1 98 ? -7.43 23.703 14.039 1 91.94 98 GLN B CA 1
ATOM 1668 C C . GLN B 1 98 ? -8.352 24.625 13.25 1 91.94 98 GLN B C 1
ATOM 1670 O O . GLN B 1 98 ? -8.828 24.266 12.172 1 91.94 98 GLN B O 1
ATOM 1675 N N . ASP B 1 99 ? -8.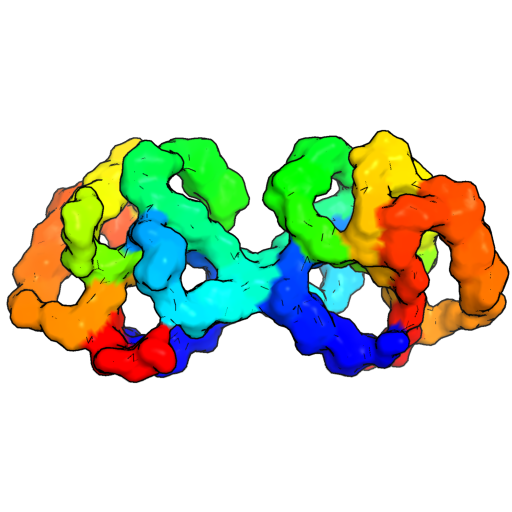602 25.766 13.836 1 94 99 ASP B N 1
ATOM 1676 C CA . ASP B 1 99 ? -9.477 26.734 13.172 1 94 99 ASP B CA 1
ATOM 1677 C C . ASP B 1 99 ? -8.883 27.188 11.836 1 94 99 ASP B C 1
ATOM 1679 O O . ASP B 1 99 ? -9.609 27.297 10.844 1 94 99 ASP B O 1
ATOM 1683 N N . GLU B 1 100 ? -7.648 27.453 11.875 1 95.94 100 GLU B N 1
ATOM 1684 C CA . GLU B 1 100 ? -6.992 27.906 10.648 1 95.94 100 GLU B CA 1
ATOM 1685 C C . GLU B 1 100 ? -7.059 26.844 9.562 1 95.94 100 GLU B C 1
ATOM 1687 O O . GLU B 1 100 ? -7.355 27.141 8.398 1 95.94 100 GLU B O 1
ATOM 1692 N N . VAL B 1 101 ? -6.809 25.594 9.891 1 96.25 101 VAL B N 1
ATOM 1693 C CA . VAL B 1 101 ? -6.855 24.516 8.914 1 96.25 101 VAL B CA 1
ATOM 1694 C C . VAL B 1 101 ? -8.273 24.375 8.359 1 96.25 101 VAL B C 1
ATOM 1696 O O . VAL B 1 101 ? -8.461 24.219 7.156 1 96.25 101 VAL B O 1
ATOM 1699 N N . ARG B 1 102 ? -9.242 24.484 9.164 1 95.31 102 ARG B N 1
ATOM 1700 C CA . ARG B 1 102 ? -10.641 24.344 8.758 1 95.31 102 ARG B CA 1
ATOM 1701 C C . ARG B 1 102 ? -11.047 25.438 7.789 1 95.31 102 ARG B C 1
ATOM 1703 O O . ARG B 1 102 ? -11.844 25.203 6.875 1 95.31 102 ARG B O 1
ATOM 1710 N N . GLU B 1 103 ? -10.547 26.609 8.039 1 96.12 103 GLU B N 1
ATOM 1711 C CA . GLU B 1 103 ? -10.828 27.719 7.137 1 96.12 103 GLU B CA 1
ATOM 1712 C C . GLU B 1 103 ? -10.242 27.469 5.75 1 96.12 103 GLU B C 1
ATOM 1714 O O . GLU B 1 103 ? -10.852 27.844 4.742 1 96.12 103 GLU B O 1
ATOM 1719 N N . ILE B 1 104 ? -9.133 26.875 5.742 1 96.88 104 ILE B N 1
ATOM 1720 C CA . ILE B 1 104 ? -8.43 26.641 4.488 1 96.88 104 ILE B CA 1
ATOM 1721 C C . ILE B 1 104 ? -9.016 25.406 3.793 1 96.88 104 ILE B C 1
ATOM 1723 O O . ILE B 1 104 ? -9.195 25.406 2.572 1 96.88 104 ILE B O 1
ATOM 1727 N N . TRP B 1 105 ? -9.266 24.328 4.578 1 96.25 105 TRP B N 1
ATOM 1728 C CA . TRP B 1 105 ? -9.688 23.016 4.094 1 96.25 105 TRP B CA 1
ATOM 1729 C C . TRP B 1 105 ? -10.805 22.453 4.957 1 96.25 105 TRP B C 1
ATOM 1731 O O . TRP B 1 105 ? -10.547 21.766 5.949 1 96.25 105 TRP B O 1
ATOM 1741 N N . SER B 1 106 ? -12.07 22.547 4.539 1 94.81 106 SER B N 1
ATOM 1742 C CA . SER B 1 106 ? -13.234 22.172 5.328 1 94.81 106 SER B CA 1
ATOM 1743 C C . SER B 1 106 ? -13.828 20.859 4.828 1 94.81 106 SER B C 1
ATOM 1745 O O . SER B 1 106 ? -14.703 20.281 5.473 1 94.81 106 SER B O 1
ATOM 1747 N N . ALA B 1 107 ? -13.203 20.406 3.701 1 92.62 107 ALA B N 1
ATOM 1748 C CA . ALA B 1 107 ? -13.789 19.25 3.027 1 92.62 107 ALA B CA 1
ATOM 1749 C C . ALA B 1 107 ? -13.531 17.969 3.814 1 92.62 107 ALA B C 1
ATOM 1751 O O . ALA B 1 107 ? -14.227 16.969 3.625 1 92.62 107 ALA B O 1
ATOM 1752 N N . GLY B 1 108 ? -12.508 17.984 4.605 1 92.38 108 GLY B N 1
ATOM 1753 C CA . GLY B 1 108 ? -12.125 16.75 5.293 1 92.38 108 GLY B CA 1
ATOM 1754 C C . GLY B 1 108 ? -12.023 16.922 6.797 1 92.38 108 GLY B C 1
ATOM 1755 O O . GLY B 1 108 ? -12.477 17.938 7.348 1 92.38 108 GLY B O 1
ATOM 1756 N N . ASN B 1 109 ? -11.523 15.875 7.457 1 94.75 109 ASN B N 1
ATOM 1757 C CA . ASN B 1 109 ? -11.32 15.859 8.898 1 94.75 109 ASN B CA 1
ATOM 1758 C C . ASN B 1 109 ? -9.859 16.125 9.266 1 94.75 109 ASN B C 1
ATOM 1760 O O . ASN B 1 109 ? -8.945 15.617 8.617 1 94.75 109 ASN B O 1
ATOM 1764 N N . PHE B 1 110 ? -9.734 17 10.227 1 95.19 110 PHE B N 1
ATOM 1765 C CA . PHE B 1 110 ? -8.391 17.344 10.672 1 95.19 110 PHE B CA 1
ATOM 1766 C C . PHE B 1 110 ? -8.195 16.969 12.133 1 95.19 110 PHE B C 1
ATOM 1768 O O . PHE B 1 110 ? -9.031 17.297 12.984 1 95.19 110 PHE B O 1
ATOM 1775 N N . THR B 1 111 ? -7.109 16.25 12.344 1 91.5 111 THR B N 1
ATOM 1776 C CA . THR B 1 111 ? -6.734 15.867 13.695 1 91.5 111 THR B CA 1
ATOM 1777 C C . THR B 1 111 ? -5.254 16.141 13.953 1 91.5 111 THR B C 1
ATOM 1779 O O . THR B 1 111 ? -4.438 16.047 13.031 1 91.5 111 THR B O 1
ATOM 1782 N N . ILE B 1 112 ? -4.887 16.5 15.203 1 88.94 112 ILE B N 1
ATOM 1783 C CA . ILE B 1 112 ? -3.498 16.656 15.617 1 88.94 112 ILE B CA 1
ATOM 1784 C C . ILE B 1 112 ? -3.158 15.578 16.656 1 88.94 112 ILE B C 1
ATOM 1786 O O . ILE B 1 112 ? -3.922 15.352 17.594 1 88.94 112 ILE B O 1
ATOM 1790 N N . ILE B 1 113 ? -2.113 14.906 16.359 1 83.62 113 ILE B N 1
ATOM 1791 C CA . ILE B 1 113 ? -1.626 13.922 17.312 1 83.62 113 ILE B CA 1
ATOM 1792 C C . ILE B 1 113 ? -0.305 14.391 17.922 1 83.62 113 ILE B C 1
ATOM 1794 O O . ILE B 1 113 ? 0.641 14.703 17.188 1 83.62 113 ILE B O 1
ATOM 1798 N N . GLU B 1 114 ? -0.32 14.445 19.188 1 79.81 114 GLU B N 1
ATOM 1799 C CA . GLU B 1 114 ? 0.907 14.805 19.891 1 79.81 114 GLU B CA 1
ATOM 1800 C C . GLU B 1 114 ? 1.762 13.57 20.172 1 79.81 114 GLU B C 1
ATOM 1802 O O . GLU B 1 114 ? 1.239 12.516 20.547 1 79.81 114 GLU B O 1
ATOM 1807 N N . THR B 1 115 ? 2.971 13.586 19.625 1 71.12 115 THR B N 1
ATOM 1808 C CA . THR B 1 115 ? 3.881 12.484 19.938 1 71.12 115 THR B CA 1
ATOM 1809 C C . THR B 1 115 ? 4.961 12.93 20.922 1 71.12 115 THR B C 1
ATOM 1811 O O . THR B 1 115 ? 5.367 14.094 20.906 1 71.12 115 THR B O 1
ATOM 1814 N N . ASP B 1 116 ? 4.98 12.203 21.953 1 59.84 116 ASP B N 1
ATOM 1815 C CA . ASP B 1 116 ? 6.148 12.43 22.812 1 59.84 116 ASP B CA 1
ATOM 1816 C C . ASP B 1 116 ? 7.434 12.016 22.094 1 59.84 116 ASP B C 1
ATOM 1818 O O . ASP B 1 116 ? 7.398 11.211 21.156 1 59.84 116 ASP B O 1
ATOM 1822 N N . ARG B 1 117 ? 8.75 12.438 22.297 1 48.66 117 ARG B N 1
ATOM 1823 C CA . ARG B 1 117 ? 10.086 12.109 21.812 1 48.66 117 ARG B CA 1
ATOM 1824 C C . ARG B 1 117 ? 10.18 10.633 21.438 1 48.66 117 ARG B C 1
ATOM 1826 O O . ARG B 1 117 ? 11.266 10.141 21.109 1 48.66 117 ARG B O 1
ATOM 1833 N N . LEU B 1 118 ? 9.25 9.766 21.625 1 41 118 LEU B N 1
ATOM 1834 C CA . LEU B 1 118 ? 9.734 8.383 21.641 1 41 118 LEU B CA 1
ATOM 1835 C C . LEU B 1 118 ? 9.945 7.867 20.234 1 41 118 LEU B C 1
ATOM 1837 O O . LEU B 1 118 ? 10.195 6.676 20.031 1 41 118 LEU B O 1
ATOM 1841 N N . LEU B 1 119 ? 9.453 8.367 19.266 1 41.94 119 LEU B N 1
ATOM 1842 C CA . LEU B 1 119 ? 9.648 7.668 18 1 41.94 119 LEU B CA 1
ATOM 1843 C C . LEU B 1 119 ? 11.125 7.566 17.656 1 41.94 119 LEU B C 1
ATOM 1845 O O . LEU B 1 119 ? 11.484 7.273 16.516 1 41.94 119 LEU B O 1
ATOM 1849 N N . HIS B 1 120 ? 12.117 7.871 18.516 1 37.41 120 HIS B N 1
ATOM 1850 C CA . HIS B 1 120 ? 13.5 7.566 18.156 1 37.41 120 HIS B CA 1
ATOM 1851 C C . HIS B 1 120 ? 13.711 6.062 18.016 1 37.41 120 HIS B C 1
ATOM 1853 O O . HIS B 1 120 ? 13.172 5.281 18.812 1 37.41 120 HIS B O 1
#